Protein AF-A0A9D4MHD7-F1 (afdb_monomer_lite)

InterPro domains:
  IPR027897 Protein of unknown function DUF4559 [PF15112] (9-161)
  IPR027897 Protein of unknown function DUF4559 [PTHR35083] (6-161)

Structure (mmCIF, N/CA/C/O backbone):
data_AF-A0A9D4MHD7-F1
#
_entry.id   AF-A0A9D4MHD7-F1
#
loop_
_atom_site.group_PDB
_atom_site.id
_atom_site.type_symbol
_atom_site.label_atom_id
_atom_site.label_alt_id
_atom_site.label_comp_id
_atom_site.label_asym_id
_atom_site.label_entity_id
_atom_site.label_seq_id
_atom_site.pdbx_PDB_ins_code
_atom_site.Cartn_x
_atom_site.Cartn_y
_atom_site.Cartn_z
_atom_site.occupancy
_atom_site.B_iso_or_equiv
_atom_site.auth_seq_id
_atom_site.auth_comp_id
_atom_site.auth_asym_id
_atom_site.auth_atom_id
_atom_site.pdbx_PDB_model_num
ATOM 1 N N . MET A 1 1 ? 44.778 6.441 -8.410 1.00 36.88 1 MET A N 1
ATOM 2 C CA . MET A 1 1 ? 44.372 5.421 -9.400 1.00 36.88 1 MET A CA 1
ATOM 3 C C . MET A 1 1 ? 42.937 5.709 -9.811 1.00 36.88 1 MET A C 1
ATOM 5 O O . MET A 1 1 ? 42.009 5.300 -9.132 1.00 36.88 1 MET A O 1
ATOM 9 N N . SER A 1 2 ? 42.765 6.518 -10.851 1.00 41.91 2 SER A N 1
ATOM 10 C CA . SER A 1 2 ? 41.474 6.883 -11.435 1.00 41.91 2 SER A CA 1
ATOM 11 C C . SER A 1 2 ? 41.085 5.813 -12.454 1.00 41.91 2 SER A C 1
ATOM 13 O O . SER A 1 2 ? 41.638 5.765 -13.552 1.00 41.91 2 SER A O 1
ATOM 15 N N . ALA A 1 3 ? 40.179 4.910 -12.074 1.00 47.25 3 ALA A N 1
ATOM 16 C CA . ALA A 1 3 ? 39.623 3.939 -13.006 1.00 47.25 3 ALA A CA 1
ATOM 17 C C . ALA A 1 3 ? 38.857 4.683 -14.112 1.00 47.25 3 ALA A C 1
ATOM 19 O O . ALA A 1 3 ? 38.005 5.530 -13.850 1.00 47.25 3 ALA A O 1
ATOM 20 N N . ASN A 1 4 ? 39.232 4.393 -15.354 1.00 48.12 4 ASN A N 1
ATOM 21 C CA . ASN A 1 4 ? 38.724 5.013 -16.568 1.00 48.12 4 ASN A CA 1
ATOM 22 C C . ASN A 1 4 ? 37.258 4.583 -16.772 1.00 48.12 4 ASN A C 1
ATOM 24 O O . ASN A 1 4 ? 36.993 3.464 -17.207 1.00 48.12 4 ASN A O 1
ATOM 28 N N . ILE A 1 5 ? 36.312 5.467 -16.430 1.00 56.84 5 ILE A N 1
ATOM 29 C CA . ILE A 1 5 ? 34.847 5.254 -16.494 1.00 56.84 5 ILE A CA 1
ATOM 30 C C . ILE A 1 5 ? 34.394 4.769 -17.889 1.00 56.84 5 ILE A C 1
ATOM 32 O O . ILE A 1 5 ? 33.394 4.068 -18.020 1.00 56.84 5 ILE A O 1
ATOM 36 N N . ASN A 1 6 ? 35.182 5.056 -18.927 1.00 53.94 6 ASN A N 1
ATOM 37 C CA . ASN A 1 6 ? 34.912 4.676 -20.312 1.00 53.94 6 ASN A CA 1
ATOM 38 C C . ASN A 1 6 ? 34.949 3.160 -20.588 1.00 53.94 6 ASN A C 1
ATOM 40 O O . ASN A 1 6 ? 34.441 2.734 -21.620 1.00 53.94 6 ASN A O 1
ATOM 44 N N . ASN A 1 7 ? 35.510 2.340 -19.690 1.00 54.78 7 ASN A N 1
ATOM 45 C CA . ASN A 1 7 ? 35.553 0.879 -19.854 1.00 54.78 7 ASN A CA 1
ATOM 46 C C . ASN A 1 7 ? 34.390 0.132 -19.174 1.00 54.78 7 ASN A C 1
ATOM 48 O O . ASN A 1 7 ? 34.305 -1.080 -19.297 1.00 54.78 7 ASN A O 1
ATOM 52 N N . VAL A 1 8 ? 33.492 0.831 -18.469 1.00 54.66 8 VAL A N 1
ATOM 53 C CA . VAL A 1 8 ? 32.314 0.223 -17.807 1.00 54.66 8 VAL A CA 1
ATOM 54 C C . VAL A 1 8 ? 31.202 -0.113 -18.814 1.00 54.66 8 VAL A C 1
ATOM 56 O O . VAL A 1 8 ? 30.309 -0.904 -18.537 1.00 54.66 8 VAL A O 1
ATOM 59 N N . PHE A 1 9 ? 31.242 0.489 -20.005 1.00 54.78 9 PHE A N 1
ATOM 60 C CA . PHE A 1 9 ? 30.222 0.306 -21.041 1.00 54.78 9 PHE A CA 1
ATOM 61 C C . PHE A 1 9 ? 30.662 -0.616 -22.187 1.00 54.78 9 PHE A C 1
ATOM 63 O O . PHE A 1 9 ? 29.908 -0.782 -23.147 1.00 54.78 9 PHE A O 1
ATOM 70 N N . THR A 1 10 ? 31.867 -1.193 -22.124 1.00 63.22 10 THR A N 1
ATOM 71 C CA . THR A 1 10 ? 32.415 -2.043 -23.194 1.00 63.22 10 THR A CA 1
ATOM 72 C C . THR A 1 10 ? 32.087 -3.521 -23.005 1.00 63.22 10 THR A C 1
ATOM 74 O O . THR A 1 10 ? 32.033 -4.255 -23.994 1.00 63.22 10 THR A O 1
ATOM 77 N N . ASP A 1 11 ? 31.791 -3.966 -21.783 1.00 81.38 11 ASP A N 1
ATOM 78 C CA . ASP A 1 11 ? 31.320 -5.321 -21.540 1.00 81.38 11 ASP A CA 1
ATOM 79 C C . ASP A 1 11 ? 29.785 -5.407 -21.649 1.00 81.38 11 ASP A C 1
ATOM 81 O O . ASP A 1 11 ? 29.006 -4.620 -21.099 1.00 81.38 11 ASP A O 1
ATOM 85 N N . LYS A 1 12 ? 29.332 -6.378 -22.446 1.00 84.12 12 LYS A N 1
ATOM 86 C CA . LYS A 1 12 ? 27.913 -6.565 -22.778 1.00 84.12 12 LYS A CA 1
ATOM 87 C C . LYS A 1 12 ? 27.069 -6.869 -21.539 1.00 84.12 12 LYS A C 1
ATOM 89 O O . LYS A 1 12 ? 25.900 -6.491 -21.494 1.00 84.12 12 LYS A O 1
ATOM 94 N N . GLU A 1 13 ? 27.643 -7.558 -20.561 1.00 83.94 13 GLU A N 1
ATOM 95 C CA . GLU A 1 13 ? 26.950 -7.961 -19.343 1.00 83.94 13 GLU A CA 1
ATOM 96 C C . GLU A 1 13 ? 26.624 -6.751 -18.460 1.00 83.94 13 GLU A C 1
ATOM 98 O O . GLU A 1 13 ? 25.453 -6.527 -18.152 1.00 83.94 13 GLU A O 1
ATOM 103 N N . THR A 1 14 ? 27.603 -5.898 -18.157 1.00 83.88 14 THR A N 1
ATOM 104 C CA . THR A 1 14 ? 27.399 -4.651 -17.403 1.00 83.88 14 THR A CA 1
ATOM 105 C C . THR A 1 14 ? 26.454 -3.712 -18.141 1.00 83.88 14 THR A C 1
ATOM 107 O O . THR A 1 14 ? 25.552 -3.137 -17.528 1.00 83.88 14 THR A O 1
ATOM 110 N N . SER A 1 15 ? 26.563 -3.614 -19.472 1.00 84.75 15 SER A N 1
ATOM 111 C CA . SER A 1 15 ? 25.606 -2.847 -20.281 1.00 84.75 15 SER A CA 1
ATOM 112 C C . SER A 1 15 ? 24.168 -3.366 -20.134 1.00 84.75 15 SER A C 1
ATOM 114 O O . SER A 1 15 ? 23.231 -2.574 -20.010 1.00 84.75 15 SER A O 1
ATOM 116 N N . ASN A 1 16 ? 23.971 -4.687 -20.119 1.00 88.88 16 ASN A N 1
ATOM 117 C CA . ASN A 1 16 ? 22.651 -5.293 -19.955 1.00 88.88 16 ASN A CA 1
ATOM 118 C C . ASN A 1 16 ? 22.082 -5.058 -18.551 1.00 88.88 16 ASN A C 1
ATOM 120 O O . ASN A 1 16 ? 20.920 -4.671 -18.435 1.00 88.88 16 ASN A O 1
ATOM 124 N N . TRP A 1 17 ? 22.889 -5.218 -17.500 1.00 89.56 17 TRP A N 1
ATOM 125 C CA . TRP A 1 17 ? 22.473 -4.927 -16.123 1.00 89.56 17 TRP A CA 1
ATOM 126 C C . TRP A 1 17 ? 22.115 -3.456 -15.921 1.00 89.56 17 TRP A C 1
ATOM 128 O O . TRP A 1 17 ? 21.125 -3.142 -15.253 1.00 89.56 17 TRP A O 1
ATOM 138 N N . PHE A 1 18 ? 22.864 -2.549 -16.551 1.00 90.12 18 PHE A N 1
ATOM 139 C CA . PHE A 1 18 ? 22.549 -1.126 -16.532 1.00 90.12 18 PHE A CA 1
ATOM 140 C C . PHE A 1 18 ? 21.217 -0.843 -17.233 1.00 90.12 18 PHE A C 1
ATOM 142 O O . PHE A 1 18 ? 20.342 -0.198 -16.660 1.00 90.12 18 PHE A O 1
ATOM 149 N N . LYS A 1 19 ? 21.009 -1.388 -18.439 1.00 90.38 19 LYS A N 1
ATOM 150 C CA . LYS A 1 19 ? 19.735 -1.259 -19.167 1.00 90.38 19 LYS A CA 1
ATOM 151 C C . LYS A 1 19 ? 18.559 -1.823 -18.374 1.00 90.38 19 LYS A C 1
ATOM 153 O O . LYS A 1 19 ? 17.516 -1.180 -18.330 1.00 90.38 19 LYS A O 1
ATOM 158 N N . ALA A 1 20 ? 18.727 -2.978 -17.730 1.00 91.25 20 ALA A N 1
ATOM 159 C CA . ALA A 1 20 ? 17.702 -3.576 -16.879 1.00 91.25 20 ALA A CA 1
ATOM 160 C C . ALA A 1 20 ? 17.368 -2.666 -15.688 1.00 91.25 20 ALA A C 1
ATOM 162 O O . ALA A 1 20 ? 16.201 -2.362 -15.457 1.00 91.25 20 ALA A O 1
ATOM 163 N N . SER A 1 21 ? 18.383 -2.145 -14.995 1.00 90.19 21 SER A N 1
ATOM 164 C CA . SER A 1 21 ? 18.203 -1.200 -13.884 1.00 90.19 21 SER A CA 1
ATOM 165 C C . SER A 1 21 ? 17.446 0.060 -14.317 1.00 90.19 21 SER A C 1
ATOM 167 O O . SER A 1 21 ? 16.491 0.470 -13.659 1.00 90.19 21 SER A O 1
ATOM 169 N N . ILE A 1 22 ? 17.817 0.645 -15.461 1.00 92.44 22 ILE A N 1
ATOM 170 C CA . ILE A 1 22 ? 17.119 1.806 -16.029 1.00 92.44 22 ILE A CA 1
ATOM 171 C C . ILE A 1 22 ? 15.679 1.453 -16.408 1.00 92.44 22 ILE A C 1
ATOM 173 O O . ILE A 1 22 ? 14.770 2.224 -16.108 1.00 92.44 22 ILE A O 1
ATOM 177 N N . ALA A 1 23 ? 15.444 0.289 -17.017 1.00 93.56 23 ALA A N 1
ATOM 178 C CA . ALA A 1 23 ? 14.100 -0.157 -17.366 1.00 93.56 23 ALA A CA 1
ATOM 179 C C . ALA A 1 23 ? 13.203 -0.285 -16.125 1.00 93.56 23 ALA A C 1
ATOM 181 O O . ALA A 1 23 ? 12.055 0.153 -16.168 1.00 93.56 23 ALA A O 1
ATOM 182 N N . LEU A 1 24 ? 13.722 -0.803 -15.006 1.00 92.19 24 LEU A N 1
ATOM 183 C CA . LEU A 1 24 ? 12.984 -0.876 -13.740 1.00 92.19 24 LEU A CA 1
ATOM 184 C C . LEU A 1 24 ? 12.641 0.517 -13.197 1.00 92.19 24 LEU A C 1
ATOM 186 O O . LEU A 1 24 ? 11.499 0.750 -12.805 1.00 92.19 24 LEU A O 1
ATOM 190 N N . ILE A 1 25 ? 13.591 1.459 -13.226 1.00 92.69 25 ILE A N 1
ATOM 191 C CA . ILE A 1 25 ? 13.370 2.844 -12.777 1.00 92.69 25 ILE A CA 1
ATOM 192 C C . ILE A 1 25 ? 12.294 3.526 -13.629 1.00 92.69 25 ILE A C 1
ATOM 194 O O . ILE A 1 25 ? 11.335 4.074 -13.086 1.00 92.69 25 ILE A O 1
ATOM 198 N N . VAL A 1 26 ? 12.419 3.460 -14.957 1.00 94.38 26 VAL A N 1
ATOM 199 C CA . VAL A 1 26 ? 11.468 4.083 -15.891 1.00 94.38 26 VAL A CA 1
ATOM 200 C C . VAL A 1 26 ? 10.085 3.444 -15.768 1.00 94.38 26 VAL A C 1
ATOM 202 O O . VAL A 1 26 ? 9.076 4.149 -15.744 1.00 94.38 26 VAL A O 1
ATOM 205 N N . THR A 1 27 ? 10.020 2.118 -15.625 1.00 94.12 27 THR A N 1
ATOM 206 C CA . THR A 1 27 ? 8.750 1.407 -15.419 1.00 94.12 27 THR A CA 1
ATOM 207 C C . THR A 1 27 ? 8.101 1.836 -14.108 1.00 94.12 27 THR A C 1
ATOM 209 O O . THR A 1 27 ? 6.917 2.166 -14.094 1.00 94.12 27 THR A O 1
ATOM 212 N N . LYS A 1 28 ? 8.873 1.902 -13.015 1.00 95.00 28 LYS A N 1
ATOM 213 C CA . LYS A 1 28 ? 8.383 2.380 -11.719 1.00 95.00 28 LYS A CA 1
ATOM 214 C C . LYS A 1 28 ? 7.789 3.780 -11.842 1.00 95.00 28 LYS A C 1
ATOM 216 O O . LYS A 1 28 ? 6.648 3.977 -11.440 1.00 95.00 28 LYS A O 1
ATOM 221 N N . GLN A 1 29 ? 8.521 4.715 -12.450 1.00 94.62 29 GLN A N 1
ATOM 222 C CA . GLN A 1 29 ? 8.068 6.094 -12.671 1.00 94.62 29 GLN A CA 1
ATOM 223 C C . GLN A 1 29 ? 6.768 6.157 -13.484 1.00 94.62 29 GLN A C 1
ATOM 225 O O . GLN A 1 29 ? 5.861 6.913 -13.140 1.00 94.62 29 GLN A O 1
ATOM 230 N N . GLY A 1 30 ? 6.639 5.326 -14.524 1.00 94.06 30 GLY A N 1
ATOM 231 C CA . GLY A 1 30 ? 5.408 5.224 -15.311 1.00 94.06 30 GLY A CA 1
ATOM 232 C C . GLY A 1 30 ? 4.206 4.707 -14.512 1.00 94.06 30 GLY A C 1
ATOM 233 O O . GLY A 1 30 ? 3.072 5.098 -14.785 1.00 94.06 30 GLY A O 1
ATOM 234 N N . LEU A 1 31 ? 4.443 3.863 -13.503 1.00 95.12 31 LEU A N 1
ATOM 235 C CA . LEU A 1 31 ? 3.399 3.280 -12.656 1.00 95.12 31 LEU A CA 1
ATOM 236 C C . LEU A 1 31 ? 2.997 4.167 -11.472 1.00 95.12 31 LEU A C 1
ATOM 238 O O . LEU A 1 31 ? 1.878 4.023 -10.988 1.00 95.12 31 LEU A O 1
ATOM 242 N N . GLU A 1 32 ? 3.858 5.079 -11.012 1.00 95.38 32 GLU A N 1
ATOM 243 C CA . GLU A 1 32 ? 3.641 5.863 -9.785 1.00 95.38 32 GLU A CA 1
ATOM 244 C C . GLU A 1 32 ? 2.265 6.529 -9.739 1.00 95.38 32 GLU A C 1
ATOM 246 O O . GLU A 1 32 ? 1.476 6.274 -8.830 1.00 95.38 32 GLU A O 1
ATOM 251 N N . LYS A 1 33 ? 1.945 7.353 -10.744 1.00 96.06 33 LYS A N 1
ATOM 252 C CA . LYS A 1 33 ? 0.680 8.099 -10.774 1.00 96.06 33 LYS A CA 1
ATOM 253 C C . LYS A 1 33 ? -0.531 7.169 -10.814 1.00 96.06 33 LYS A C 1
ATOM 255 O O . LYS A 1 33 ? -1.542 7.456 -10.175 1.00 96.06 33 LYS A O 1
ATOM 260 N N . PHE A 1 34 ? -0.435 6.079 -11.573 1.00 96.62 34 PHE A N 1
ATOM 261 C CA . PHE A 1 34 ? -1.504 5.093 -11.685 1.00 96.62 34 PHE A CA 1
ATOM 262 C C . PHE A 1 34 ? -1.753 4.407 -10.339 1.00 96.62 34 PHE A C 1
ATOM 264 O O . PHE A 1 34 ? -2.870 4.446 -9.828 1.00 96.62 34 PHE A O 1
ATOM 271 N N . VAL A 1 35 ? -0.702 3.854 -9.733 1.00 96.94 35 VAL A N 1
ATOM 272 C CA . VAL A 1 35 ? -0.784 3.142 -8.454 1.00 96.94 35 VAL A CA 1
ATOM 273 C C . VAL A 1 35 ? -1.283 4.064 -7.351 1.00 96.94 35 VAL A C 1
ATOM 275 O O . VAL A 1 35 ? -2.195 3.681 -6.625 1.00 96.94 35 VAL A O 1
ATOM 278 N N . ASP A 1 36 ? -0.756 5.285 -7.255 1.00 97.19 36 ASP A N 1
ATOM 279 C CA . ASP A 1 36 ? -1.197 6.250 -6.246 1.00 97.19 36 ASP A CA 1
ATOM 280 C C . ASP A 1 36 ? -2.690 6.575 -6.385 1.00 97.19 36 ASP A C 1
ATOM 282 O O . ASP A 1 36 ? -3.440 6.494 -5.413 1.00 97.19 36 ASP A O 1
ATOM 286 N N . THR A 1 37 ? -3.150 6.840 -7.612 1.00 97.38 37 THR A N 1
ATOM 287 C CA . THR A 1 37 ? -4.559 7.151 -7.897 1.00 97.38 37 THR A CA 1
ATOM 288 C C . THR A 1 37 ? -5.484 5.987 -7.538 1.00 97.38 37 THR A C 1
ATOM 290 O O . THR A 1 37 ? -6.534 6.185 -6.927 1.00 97.38 37 THR A O 1
ATOM 293 N N . GLU A 1 38 ? -5.121 4.759 -7.904 1.00 97.19 38 GLU A N 1
ATOM 294 C CA . GLU A 1 38 ? -5.943 3.585 -7.603 1.00 97.19 38 GLU A CA 1
ATOM 295 C C . GLU A 1 38 ? -5.936 3.248 -6.105 1.00 97.19 38 GLU A C 1
ATOM 297 O O . GLU A 1 38 ? -6.982 2.933 -5.536 1.00 97.19 38 GLU A O 1
ATOM 302 N N . VAL A 1 39 ? -4.799 3.409 -5.425 1.00 96.75 39 VAL A N 1
ATOM 303 C CA . VAL A 1 39 ? -4.712 3.274 -3.964 1.00 96.75 39 VAL A CA 1
ATOM 304 C C . VAL A 1 39 ? -5.589 4.311 -3.259 1.00 96.75 39 VAL A C 1
ATOM 306 O O . VAL A 1 39 ? -6.249 3.965 -2.279 1.00 96.75 39 VAL A O 1
ATOM 309 N N . GLN A 1 40 ? -5.657 5.556 -3.741 1.00 96.31 40 GLN A N 1
ATOM 310 C CA . GLN A 1 40 ? -6.569 6.566 -3.188 1.00 96.31 40 GLN A CA 1
ATOM 311 C C . GLN A 1 40 ? -8.040 6.128 -3.287 1.00 96.31 40 GLN A C 1
ATOM 313 O O . GLN A 1 40 ? -8.810 6.350 -2.353 1.00 96.31 40 GLN A O 1
ATOM 318 N N . LYS A 1 41 ? -8.443 5.449 -4.370 1.00 95.75 41 LYS A N 1
ATOM 319 C CA . LYS A 1 41 ? -9.805 4.898 -4.502 1.00 95.75 41 LYS A CA 1
ATOM 320 C C . LYS A 1 41 ? -10.061 3.764 -3.512 1.00 95.75 41 LYS A C 1
ATOM 322 O O . LYS A 1 41 ? -11.110 3.749 -2.866 1.00 95.75 41 LYS A O 1
ATOM 327 N N . VAL A 1 42 ? -9.101 2.848 -3.354 1.00 94.31 42 VAL A N 1
ATOM 328 C CA . VAL A 1 42 ? -9.173 1.780 -2.342 1.00 94.31 42 VAL A CA 1
ATOM 329 C C . VAL A 1 42 ? -9.296 2.386 -0.949 1.00 94.31 42 VAL A C 1
ATOM 331 O O . VAL A 1 42 ? -10.171 1.996 -0.181 1.00 94.31 42 VAL A O 1
ATOM 334 N N . HIS A 1 43 ? -8.466 3.380 -0.634 1.00 92.69 43 HIS A N 1
ATOM 335 C CA . HIS A 1 43 ? -8.509 4.110 0.630 1.00 92.69 43 HIS A CA 1
ATOM 336 C C . HIS A 1 43 ? -9.872 4.759 0.865 1.00 92.69 43 HIS A C 1
ATOM 338 O O . HIS A 1 43 ? -10.470 4.534 1.916 1.00 92.69 43 HIS A O 1
ATOM 344 N N . ALA A 1 44 ? -10.411 5.472 -0.124 1.00 90.50 44 ALA A N 1
ATOM 345 C CA . ALA A 1 44 ? -11.734 6.075 -0.034 1.00 90.50 44 ALA A CA 1
ATOM 346 C C . ALA A 1 44 ? -12.821 5.025 0.243 1.00 90.50 44 ALA A C 1
ATOM 348 O O . ALA A 1 44 ? -13.651 5.233 1.124 1.00 90.50 44 ALA A O 1
ATOM 349 N N . ALA A 1 45 ? -12.793 3.871 -0.431 1.00 89.25 45 ALA A N 1
ATOM 350 C CA . ALA A 1 45 ? -13.739 2.779 -0.190 1.00 89.25 45 ALA A CA 1
ATOM 351 C C . ALA A 1 45 ? -13.584 2.165 1.216 1.00 89.25 45 ALA A C 1
ATOM 353 O O . ALA A 1 45 ? -14.569 1.930 1.925 1.00 89.25 45 ALA A O 1
ATOM 354 N N . VAL A 1 46 ? -12.339 1.946 1.646 1.00 84.44 46 VAL A N 1
ATOM 355 C CA . VAL A 1 46 ? -11.992 1.426 2.973 1.00 84.44 46 VAL A CA 1
ATOM 356 C C . VAL A 1 46 ? -12.458 2.389 4.070 1.00 84.44 46 VAL A C 1
ATOM 358 O O . VAL A 1 46 ? -13.069 1.946 5.042 1.00 84.44 46 VAL A O 1
ATOM 361 N N . VAL A 1 47 ? -12.259 3.698 3.914 1.00 77.06 47 VAL A N 1
ATOM 362 C CA . VAL A 1 47 ? -12.658 4.714 4.902 1.00 77.06 47 VAL A CA 1
ATOM 363 C C . VAL A 1 47 ? -14.163 5.005 4.860 1.00 77.06 47 VAL A C 1
ATOM 365 O O . VAL A 1 47 ? -14.778 5.130 5.920 1.00 77.06 47 VAL A O 1
ATOM 368 N N . ALA A 1 48 ? -14.795 5.031 3.681 1.00 71.56 48 ALA A N 1
ATOM 369 C CA . ALA A 1 48 ? -16.236 5.276 3.524 1.00 71.56 48 ALA A CA 1
ATOM 370 C C . ALA A 1 48 ? -17.098 4.233 4.253 1.00 71.56 48 ALA A C 1
ATOM 372 O O . ALA A 1 48 ? -18.150 4.554 4.809 1.00 71.56 48 ALA A O 1
ATOM 373 N N . SER A 1 49 ? -16.617 2.992 4.344 1.00 59.88 49 SER A N 1
ATOM 374 C CA . SER A 1 49 ? -17.251 1.932 5.140 1.00 59.88 49 SER A CA 1
ATOM 375 C C . SER A 1 49 ? -17.370 2.248 6.646 1.00 59.88 49 SER A C 1
ATOM 377 O O . SER A 1 49 ? -18.142 1.611 7.371 1.00 59.88 49 SER A O 1
ATOM 379 N N . CYS A 1 50 ? -16.629 3.254 7.123 1.00 56.22 50 CYS A N 1
ATOM 380 C CA . CYS A 1 50 ? -16.685 3.802 8.474 1.00 56.22 50 CYS A CA 1
ATOM 381 C C . CYS A 1 50 ? -17.571 5.059 8.546 1.00 56.22 50 CYS A C 1
ATOM 383 O O . CYS A 1 50 ? -17.355 5.875 9.430 1.00 56.22 50 CYS A O 1
ATOM 385 N N . GLY A 1 51 ? -18.572 5.256 7.677 1.00 43.56 51 GLY A N 1
ATOM 386 C CA . GLY A 1 51 ? -19.433 6.459 7.654 1.00 43.56 51 GLY A CA 1
ATOM 387 C C . GLY A 1 51 ? -20.183 6.816 8.959 1.00 43.56 51 GLY A C 1
ATOM 388 O O . GLY A 1 51 ? -20.780 7.881 9.055 1.00 43.56 51 GLY A O 1
ATOM 389 N N . GLN A 1 52 ? -20.133 5.969 9.996 1.00 40.94 52 GLN A N 1
ATOM 390 C CA . GLN A 1 52 ? -20.602 6.277 11.363 1.00 40.94 52 GLN A CA 1
ATOM 391 C C . GLN A 1 52 ? -19.480 6.742 12.320 1.00 40.94 52 GLN A C 1
ATOM 393 O O . GLN A 1 52 ? -19.733 7.078 13.476 1.00 40.94 52 GLN A O 1
ATOM 398 N N . CYS A 1 53 ? -18.238 6.773 11.849 1.00 42.94 53 CYS A N 1
ATOM 399 C CA . CYS A 1 53 ? -17.029 7.176 12.555 1.00 42.94 53 CYS A CA 1
ATOM 400 C C . CYS A 1 53 ? -16.653 8.617 12.153 1.00 42.94 53 CYS A C 1
ATOM 402 O O . CYS A 1 53 ? -15.589 8.847 11.584 1.00 42.94 53 CYS A O 1
ATOM 404 N N . TYR A 1 54 ? -17.523 9.605 12.404 1.00 37.28 54 TYR A N 1
ATOM 405 C CA . TYR A 1 54 ? -17.165 11.029 12.264 1.00 37.28 54 TYR A CA 1
ATOM 406 C C . TYR A 1 54 ? -16.191 11.441 13.374 1.00 37.28 54 TYR A C 1
ATOM 408 O O . TYR A 1 54 ? -16.552 12.037 14.402 1.00 37.28 54 TYR A O 1
ATOM 416 N N . THR A 1 55 ? -14.940 11.047 13.206 1.00 38.31 55 THR A N 1
ATOM 417 C CA . THR A 1 55 ? -13.929 11.169 14.236 1.00 38.31 55 THR A CA 1
ATOM 418 C C . THR A 1 55 ? -12.552 11.271 13.609 1.00 38.31 55 THR A C 1
ATOM 420 O O . THR A 1 55 ? -12.078 10.334 12.975 1.00 38.31 55 THR A O 1
ATOM 423 N N . GLU A 1 56 ? -11.846 12.328 13.993 1.00 40.41 56 GLU A N 1
ATOM 424 C CA . GLU A 1 56 ? -10.386 12.426 14.151 1.00 40.41 56 GLU A CA 1
ATOM 425 C C . GLU A 1 56 ? -9.811 11.345 15.110 1.00 40.41 56 GLU A C 1
ATOM 427 O O . GLU A 1 56 ? -8.826 11.543 15.807 1.00 40.41 56 GLU A O 1
ATOM 432 N N . ASN A 1 57 ? -10.482 10.201 15.224 1.00 40.53 57 ASN A N 1
ATOM 433 C CA . ASN A 1 57 ? -10.233 9.090 16.124 1.00 40.53 57 ASN A CA 1
ATOM 434 C C . ASN A 1 57 ? -10.911 7.863 15.514 1.00 40.53 57 ASN A C 1
ATOM 436 O O . ASN A 1 57 ? -12.115 7.701 15.641 1.00 40.53 57 ASN A O 1
ATOM 440 N N . LEU A 1 58 ? -10.166 6.989 14.849 1.00 41.16 58 LEU A N 1
ATOM 441 C CA . LEU A 1 58 ? -10.665 5.746 14.247 1.00 41.16 58 LEU A CA 1
ATOM 442 C C . LEU A 1 58 ? -11.185 4.715 15.278 1.00 41.16 58 LEU A C 1
ATOM 444 O O . LEU A 1 58 ? -10.714 3.584 15.302 1.00 41.16 58 LEU A O 1
ATOM 448 N N . LEU A 1 59 ? -12.164 5.069 16.121 1.00 39.03 59 LEU A N 1
ATOM 449 C CA . LEU A 1 59 ? -12.884 4.160 17.014 1.00 39.03 59 LEU A CA 1
ATOM 450 C C . LEU A 1 59 ? -14.300 4.663 17.368 1.00 39.03 59 LEU A C 1
ATOM 452 O O . LEU A 1 59 ? -14.436 5.637 18.114 1.00 39.03 59 LEU A O 1
ATOM 456 N N . PRO A 1 60 ? -15.372 3.954 16.970 1.00 38.34 60 PRO A N 1
ATOM 457 C CA . PRO A 1 60 ? -16.669 4.098 17.612 1.00 38.34 60 PRO A CA 1
ATOM 458 C C . PRO A 1 60 ? -16.718 3.246 18.890 1.00 38.34 60 PRO A C 1
ATOM 460 O O . PRO A 1 60 ? -16.719 2.018 18.847 1.00 38.34 60 PRO A O 1
ATOM 463 N N . CYS A 1 61 ? -16.823 3.895 20.052 1.00 38.25 61 CYS A N 1
ATOM 464 C CA . CYS A 1 61 ? -17.428 3.250 21.216 1.00 38.25 61 CYS A CA 1
ATOM 465 C C . CYS A 1 61 ? -18.920 3.020 20.893 1.00 38.25 61 CYS A C 1
ATOM 467 O O . CYS A 1 61 ? -19.591 4.002 20.555 1.00 38.25 61 CYS A O 1
ATOM 469 N N . PRO A 1 62 ? -19.486 1.803 21.047 1.00 41.28 62 PRO A N 1
ATOM 470 C CA . PRO A 1 62 ? -20.891 1.511 20.718 1.00 41.28 62 PRO A CA 1
ATOM 471 C C . PRO A 1 62 ? -21.920 2.362 21.484 1.00 41.28 62 PRO A C 1
ATOM 473 O O . PRO A 1 62 ? -23.111 2.313 21.202 1.00 41.28 62 PRO A O 1
ATOM 476 N N . GLN A 1 63 ? -21.477 3.117 22.492 1.00 41.81 63 GLN A N 1
ATOM 477 C CA . GLN A 1 63 ? -22.315 3.931 23.368 1.00 41.81 63 GLN A CA 1
ATOM 478 C C . GLN A 1 63 ? -22.385 5.417 22.964 1.00 41.81 63 GLN A C 1
ATOM 480 O O . GLN A 1 63 ? -23.093 6.180 23.619 1.00 41.81 63 GLN A O 1
ATOM 485 N N . GLY A 1 64 ? -21.698 5.821 21.887 1.00 40.41 64 GLY A N 1
ATOM 486 C CA . GLY A 1 64 ? -21.633 7.211 21.425 1.00 40.41 64 GLY A CA 1
ATOM 487 C C . GLY A 1 64 ? -20.705 8.093 22.275 1.00 40.41 64 GLY A C 1
ATOM 488 O O . GLY A 1 64 ? -20.451 7.809 23.447 1.00 40.41 64 GLY A O 1
ATOM 489 N N . LYS A 1 65 ? -20.191 9.184 21.681 1.00 42.88 65 LYS A N 1
ATOM 490 C CA . LYS A 1 65 ? -19.234 10.123 22.315 1.00 42.88 65 LYS A CA 1
ATOM 491 C C . LYS A 1 65 ? -19.700 10.637 23.690 1.00 42.88 65 LYS A C 1
ATOM 493 O O . LYS A 1 65 ? -18.873 10.842 24.571 1.00 42.88 65 LYS A O 1
ATOM 498 N N . TRP A 1 66 ? -21.009 10.797 23.888 1.00 44.72 66 TRP A N 1
ATOM 499 C CA . TRP A 1 66 ? -21.600 11.399 25.088 1.00 44.72 66 TRP A CA 1
ATOM 500 C C . TRP A 1 66 ? -21.653 10.467 26.312 1.00 44.72 66 TRP A C 1
ATOM 502 O O . TRP A 1 66 ? -21.577 10.939 27.441 1.00 44.72 66 TRP A O 1
ATOM 512 N N . LYS A 1 67 ? -21.717 9.135 26.143 1.00 41.38 67 LYS A N 1
ATOM 513 C CA . LYS A 1 67 ? -21.747 8.204 27.296 1.00 41.38 67 LYS A CA 1
ATOM 514 C C . LYS A 1 67 ? -20.373 7.963 27.920 1.00 41.38 67 LYS A C 1
ATOM 516 O O . LYS A 1 67 ? -20.297 7.559 29.077 1.00 41.38 67 LYS A O 1
ATOM 521 N N . CYS A 1 68 ? -19.295 8.235 27.184 1.00 42.97 68 CYS A N 1
ATOM 522 C CA . CYS A 1 68 ? -17.924 8.146 27.691 1.00 42.97 68 CYS A CA 1
ATOM 523 C C . CYS A 1 68 ? -17.461 9.401 28.446 1.00 42.97 68 CYS A C 1
ATOM 525 O O . CYS A 1 68 ? -16.332 9.417 28.922 1.00 42.97 68 CYS A O 1
ATOM 527 N N . GLN A 1 69 ? -18.314 10.422 28.569 1.00 45.31 69 GLN A N 1
ATOM 528 C CA . GLN A 1 69 ? -18.060 11.625 29.372 1.00 45.31 69 GLN A CA 1
ATOM 529 C C . GLN A 1 69 ? -18.385 11.418 30.859 1.00 45.31 69 GLN A C 1
ATOM 531 O O . GLN A 1 69 ? -17.965 12.202 31.704 1.00 45.31 69 GLN A O 1
ATOM 536 N N . ASN A 1 70 ? -19.119 10.352 31.195 1.00 45.78 70 ASN A N 1
ATOM 537 C CA . ASN A 1 70 ? -19.476 10.053 32.574 1.00 45.78 70 ASN A CA 1
ATOM 538 C C . ASN A 1 70 ? -18.371 9.270 33.268 1.00 45.78 70 ASN A C 1
ATOM 540 O O . ASN A 1 70 ? -17.877 8.289 32.731 1.00 45.78 70 ASN A O 1
ATOM 544 N N . THR A 1 71 ? -18.088 9.651 34.511 1.00 50.72 71 THR A N 1
ATOM 545 C CA . THR A 1 71 ? -17.032 9.185 35.434 1.00 50.72 71 THR A CA 1
ATOM 546 C C . THR A 1 71 ? -16.925 7.661 35.647 1.00 50.72 71 THR A C 1
ATOM 548 O O . THR A 1 71 ? -15.996 7.188 36.303 1.00 50.72 71 THR A O 1
ATOM 551 N N . LYS A 1 72 ? -17.847 6.873 35.083 1.00 50.53 72 LYS A N 1
ATOM 552 C CA . LYS A 1 72 ? -17.905 5.413 35.194 1.00 50.53 72 LYS A CA 1
ATOM 553 C C . LYS A 1 72 ? -17.002 4.737 34.150 1.00 50.53 72 LYS A C 1
ATOM 555 O O . LYS A 1 72 ? -16.962 5.179 33.002 1.00 50.53 72 LYS A O 1
ATOM 560 N N . PRO A 1 73 ? -16.310 3.635 34.496 1.00 50.56 73 PRO A N 1
ATOM 561 C CA . PRO A 1 73 ? -15.525 2.879 33.529 1.00 50.56 73 PRO A CA 1
ATOM 562 C C . PRO A 1 73 ? -16.403 2.385 32.378 1.00 50.56 73 PRO A C 1
ATOM 564 O O . PRO A 1 73 ? -17.449 1.772 32.605 1.00 50.56 73 PRO A O 1
ATOM 567 N N . CYS A 1 74 ? -15.988 2.634 31.134 1.00 48.53 74 CYS A N 1
ATOM 568 C CA . CYS A 1 74 ? -16.718 2.119 29.978 1.00 48.53 74 CYS A CA 1
ATOM 569 C C . CYS A 1 74 ? -16.713 0.584 30.025 1.00 48.53 74 CYS A C 1
ATOM 571 O O . CYS A 1 74 ? -15.644 -0.026 30.041 1.00 48.53 74 CYS A O 1
ATOM 573 N N . LYS A 1 75 ? -17.898 -0.046 30.005 1.00 46.88 75 LYS A N 1
ATOM 574 C CA . LYS A 1 75 ? -18.064 -1.513 30.065 1.00 46.88 75 LYS A CA 1
ATOM 575 C C . LYS A 1 75 ? -17.260 -2.246 28.979 1.00 46.88 75 LYS A C 1
ATOM 577 O O . LYS A 1 75 ? -16.832 -3.373 29.200 1.00 46.88 75 LYS A O 1
ATOM 582 N N . PHE A 1 76 ? -17.037 -1.589 27.839 1.00 45.31 76 PHE A N 1
ATOM 583 C CA . PHE A 1 76 ? -16.281 -2.126 26.706 1.00 45.31 76 PHE A CA 1
ATOM 584 C C . PHE A 1 76 ? -14.768 -1.926 26.833 1.00 45.31 76 PHE A C 1
ATOM 586 O O . PHE A 1 76 ? -14.009 -2.811 26.459 1.00 45.31 76 PHE A O 1
ATOM 593 N N . HIS A 1 77 ? -14.321 -0.796 27.388 1.00 47.94 77 HIS A N 1
ATOM 594 C CA . HIS A 1 77 ? -12.895 -0.453 27.447 1.00 47.94 77 HIS A CA 1
ATOM 595 C C . HIS A 1 77 ? -12.250 -0.709 28.815 1.00 47.94 77 HIS A C 1
ATOM 597 O O . HIS A 1 77 ? -11.038 -0.592 28.923 1.00 47.94 77 HIS A O 1
ATOM 603 N N . LYS A 1 78 ? -13.033 -1.034 29.858 1.00 50.16 78 LYS A N 1
ATOM 604 C CA . LYS A 1 78 ? -12.584 -1.280 31.246 1.00 50.16 78 LYS A CA 1
ATOM 605 C C . LYS A 1 78 ? -11.585 -0.231 31.780 1.00 50.16 78 LYS A C 1
ATOM 607 O O . LYS A 1 78 ? -10.739 -0.544 32.611 1.00 50.16 78 LYS A O 1
ATOM 612 N N . LEU A 1 79 ? -11.689 1.019 31.322 1.00 43.44 79 LEU A N 1
ATOM 613 C CA . LEU A 1 79 ? -10.817 2.134 31.709 1.00 43.44 79 LEU A CA 1
ATOM 614 C C . LEU A 1 79 ? -11.641 3.283 32.326 1.00 43.44 79 LEU A C 1
ATOM 616 O O . LEU A 1 79 ? -12.764 3.514 31.866 1.00 43.44 79 LEU A O 1
ATOM 620 N N . PRO A 1 80 ? -11.118 4.008 33.339 1.00 43.53 80 PRO A N 1
ATOM 621 C CA . PRO A 1 80 ? -11.810 5.137 33.969 1.00 43.53 80 PRO A CA 1
ATOM 622 C C . PRO A 1 80 ? -11.991 6.322 33.007 1.00 43.53 80 PRO A C 1
ATOM 624 O O . PRO A 1 80 ? -11.049 6.713 32.320 1.00 43.53 80 PRO A O 1
ATOM 627 N N . ALA A 1 81 ? -13.180 6.930 33.003 1.00 41.81 81 ALA A N 1
ATOM 628 C CA . ALA A 1 81 ? -13.585 7.938 32.017 1.00 41.81 81 ALA A CA 1
ATOM 629 C C . ALA A 1 81 ? -12.821 9.275 32.072 1.00 41.81 81 ALA A C 1
ATOM 631 O O . ALA A 1 81 ? -12.652 9.918 31.044 1.00 41.81 81 ALA A O 1
ATOM 632 N N . PHE A 1 82 ? -12.303 9.676 33.238 1.00 38.44 82 PHE A N 1
ATOM 633 C CA . PHE A 1 82 ? -11.618 10.969 33.419 1.00 38.44 82 PHE A CA 1
ATOM 634 C C . PHE A 1 82 ? -10.222 11.062 32.796 1.00 38.44 82 PHE A C 1
ATOM 636 O O . PHE A 1 82 ? -9.643 12.142 32.722 1.00 38.44 82 PHE A O 1
ATOM 643 N N . LYS A 1 83 ? -9.659 9.941 32.348 1.00 40.25 83 LYS A N 1
ATOM 644 C CA . LYS A 1 83 ? -8.431 9.920 31.559 1.00 40.25 83 LYS A CA 1
ATOM 645 C C . LYS A 1 83 ? -8.837 9.449 30.177 1.00 40.25 83 LYS A C 1
ATOM 647 O O . LYS A 1 83 ? -8.740 8.256 29.904 1.00 40.25 83 LYS A O 1
ATOM 652 N N . HIS A 1 84 ? -9.319 10.359 29.331 1.00 39.81 84 HIS A N 1
ATOM 653 C CA . HIS A 1 84 ? -9.496 10.103 27.901 1.00 39.81 84 HIS A CA 1
ATOM 654 C C . HIS A 1 84 ? -8.130 9.769 27.288 1.00 39.81 84 HIS A C 1
ATOM 656 O O . HIS A 1 84 ? -7.464 10.606 26.688 1.00 39.81 84 HIS A O 1
ATOM 662 N N . ARG A 1 85 ? -7.663 8.540 27.501 1.00 34.62 85 ARG A N 1
ATOM 663 C CA . ARG A 1 85 ? -6.542 7.985 26.769 1.00 34.62 85 ARG A CA 1
ATOM 664 C C . ARG A 1 85 ? -7.080 7.518 25.421 1.00 34.62 85 ARG A C 1
ATOM 666 O O . ARG A 1 85 ? -8.122 6.855 25.396 1.00 34.62 85 ARG A O 1
ATOM 673 N N . PRO A 1 86 ? -6.369 7.807 24.320 1.00 39.75 86 PRO A N 1
ATOM 674 C CA . PRO A 1 86 ? -6.558 7.084 23.074 1.00 39.75 86 PRO A CA 1
ATOM 675 C C . PRO A 1 86 ? -6.550 5.589 23.394 1.00 39.75 86 PRO A C 1
ATOM 677 O O . PRO A 1 86 ? -5.700 5.125 24.160 1.00 39.75 86 PRO A O 1
ATOM 680 N N . CYS A 1 87 ? -7.537 4.857 22.884 1.00 35.06 87 CYS A N 1
ATOM 681 C CA . CYS A 1 87 ? -7.677 3.435 23.164 1.00 35.06 87 CYS A CA 1
ATOM 682 C C . CYS A 1 87 ? -6.353 2.705 22.877 1.00 35.06 87 CYS A C 1
ATOM 684 O O . CYS A 1 87 ? -5.752 2.939 21.823 1.00 35.06 87 CYS A O 1
ATOM 686 N N . PRO A 1 88 ? -5.899 1.821 23.780 1.00 35.62 88 PRO A N 1
ATOM 687 C CA . PRO A 1 88 ? -4.586 1.198 23.664 1.00 35.62 88 PRO A CA 1
ATOM 688 C C . PRO A 1 88 ? -4.420 0.263 22.451 1.00 35.62 88 PRO A C 1
ATOM 690 O O . PRO A 1 88 ? -3.292 -0.116 22.162 1.00 35.62 88 PRO A O 1
ATOM 693 N N . VAL A 1 89 ? -5.485 -0.062 21.699 1.00 40.75 89 VAL A N 1
ATOM 694 C CA . VAL A 1 89 ? -5.400 -0.831 20.438 1.00 40.75 89 VAL A CA 1
ATOM 695 C C . VAL A 1 89 ? -6.371 -0.251 19.390 1.00 40.75 89 VAL A C 1
ATOM 697 O O . VAL A 1 89 ? -7.364 -0.861 19.002 1.00 40.75 89 VAL A O 1
ATOM 700 N N . GLY A 1 90 ? -6.140 1.012 19.018 1.00 48.41 90 GLY A N 1
ATOM 701 C CA . GLY A 1 90 ? -7.045 1.847 18.221 1.00 48.41 90 GLY A CA 1
ATOM 702 C C . GLY A 1 90 ? -7.067 1.576 16.717 1.00 48.41 90 GLY A C 1
ATOM 703 O O . GLY A 1 90 ? -6.459 2.321 15.953 1.00 48.41 90 GLY A O 1
ATOM 704 N N . VAL A 1 91 ? -7.824 0.557 16.305 1.00 53.62 91 VAL A N 1
ATOM 705 C CA . VAL A 1 91 ? -8.180 0.298 14.904 1.00 53.62 91 VAL A CA 1
ATOM 706 C C . VAL A 1 91 ? -9.672 -0.019 14.805 1.00 53.62 91 VAL A C 1
ATOM 708 O O . VAL A 1 91 ? -10.174 -0.880 15.526 1.00 53.62 91 VAL A O 1
ATOM 711 N N . CYS A 1 92 ? -10.394 0.633 13.891 1.00 63.53 92 CYS A N 1
ATOM 712 C CA . CYS A 1 92 ? -11.756 0.230 13.553 1.00 63.53 92 CYS A CA 1
ATOM 713 C C . CYS A 1 92 ? -11.745 -1.174 12.919 1.00 63.53 92 CYS A C 1
ATOM 715 O O . CYS A 1 92 ? -11.206 -1.358 11.829 1.00 63.53 92 CYS A O 1
ATOM 717 N N . ASP A 1 93 ? -12.379 -2.152 13.571 1.00 66.69 93 ASP A N 1
ATOM 718 C CA . ASP A 1 93 ? -12.439 -3.546 13.098 1.00 66.69 93 ASP A CA 1
ATOM 719 C C . ASP A 1 93 ? -13.040 -3.672 11.685 1.00 66.69 93 ASP A C 1
ATOM 721 O O . ASP A 1 93 ? -12.611 -4.509 10.897 1.00 66.69 93 ASP A O 1
ATOM 725 N N . LYS A 1 94 ? -13.976 -2.783 11.314 1.00 70.44 94 LYS A N 1
ATOM 726 C CA . LYS A 1 94 ? -14.528 -2.726 9.949 1.00 70.44 94 LYS A CA 1
ATOM 727 C C . LYS A 1 94 ? -13.477 -2.314 8.919 1.00 70.44 94 LYS A C 1
ATOM 729 O O . LYS A 1 94 ? -13.396 -2.919 7.859 1.00 70.44 94 LYS A O 1
ATOM 734 N N . VAL A 1 95 ? -12.661 -1.311 9.245 1.00 76.56 95 VAL A N 1
ATOM 735 C CA . VAL A 1 95 ? -11.577 -0.849 8.367 1.00 76.56 95 VAL A CA 1
ATOM 736 C C . VAL A 1 95 ? -10.545 -1.959 8.199 1.00 76.56 95 VAL A C 1
ATOM 738 O O . VAL A 1 95 ? -10.167 -2.266 7.075 1.00 76.56 95 VAL A O 1
ATOM 741 N N . LYS A 1 96 ? -10.169 -2.630 9.295 1.00 77.94 96 LYS A N 1
ATOM 742 C CA . LYS A 1 96 ? -9.267 -3.787 9.260 1.00 77.94 96 LYS A CA 1
ATOM 743 C C . LYS A 1 96 ? -9.799 -4.904 8.353 1.00 77.94 96 LYS A C 1
ATOM 745 O O . LYS A 1 96 ? -9.090 -5.329 7.448 1.00 77.94 96 LYS A O 1
ATOM 750 N N . LYS A 1 97 ? -11.053 -5.324 8.551 1.00 81.12 97 LYS A N 1
ATOM 751 C CA . LYS A 1 97 ? -11.713 -6.353 7.729 1.00 81.12 97 LYS A CA 1
ATOM 752 C C . LYS A 1 97 ? -11.803 -5.969 6.259 1.00 81.12 97 LYS A C 1
ATOM 754 O O . LYS A 1 97 ? -11.694 -6.832 5.397 1.00 81.12 97 LYS A O 1
ATOM 759 N N . ASN A 1 98 ? -11.981 -4.686 5.962 1.00 86.44 98 ASN A N 1
ATOM 760 C CA . ASN A 1 98 ? -11.988 -4.223 4.582 1.00 86.44 98 ASN A CA 1
ATOM 761 C C . ASN A 1 98 ? -10.592 -4.262 3.968 1.00 86.44 98 ASN A C 1
ATOM 763 O O . ASN A 1 98 ? -10.444 -4.735 2.854 1.00 86.44 98 ASN A O 1
ATOM 767 N N . ILE A 1 99 ? -9.547 -3.863 4.693 1.00 89.06 99 ILE A N 1
ATOM 768 C CA . ILE A 1 99 ? -8.169 -4.039 4.208 1.00 89.06 99 ILE A CA 1
ATOM 769 C C . ILE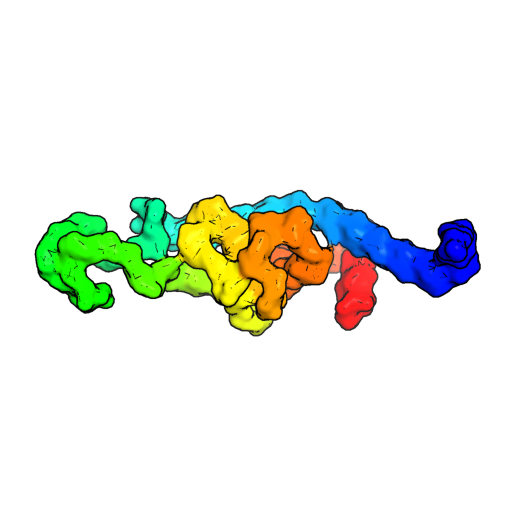 A 1 99 ? -7.883 -5.525 3.930 1.00 89.06 99 ILE A C 1
ATOM 771 O O . ILE A 1 99 ? -7.350 -5.862 2.876 1.00 89.06 99 ILE A O 1
ATOM 775 N N . GLU A 1 100 ? -8.298 -6.421 4.831 1.00 89.69 100 GLU A N 1
ATOM 776 C CA . GLU A 1 100 ? -8.192 -7.873 4.633 1.00 89.69 100 GLU A CA 1
ATOM 777 C C . GLU A 1 100 ? -8.991 -8.353 3.408 1.00 89.69 100 GLU A C 1
ATOM 779 O O . GLU A 1 100 ? -8.512 -9.206 2.662 1.00 89.69 100 GLU A O 1
ATOM 784 N N . SER A 1 101 ? -10.178 -7.791 3.148 1.00 91.56 101 SER A N 1
ATOM 785 C CA . SER A 1 101 ? -11.010 -8.197 2.009 1.00 91.56 101 SER A CA 1
ATOM 786 C C . SER A 1 101 ? -10.400 -7.818 0.660 1.00 91.56 101 SER A C 1
ATOM 788 O O . SER A 1 101 ? -10.534 -8.597 -0.288 1.00 91.56 101 SER A O 1
ATOM 790 N N . TYR A 1 102 ? -9.675 -6.696 0.593 1.00 92.50 102 TYR A N 1
ATOM 791 C CA . TYR A 1 102 ? -8.888 -6.282 -0.573 1.00 92.50 102 TYR A CA 1
ATOM 792 C C . TYR A 1 102 ? -7.596 -7.091 -0.750 1.00 92.50 102 TYR A C 1
ATOM 794 O O . TYR A 1 102 ? -6.997 -7.019 -1.818 1.00 92.50 102 TYR A O 1
ATOM 802 N N . HIS A 1 103 ? -7.153 -7.877 0.234 1.00 92.81 103 HIS A N 1
ATOM 803 C CA . HIS A 1 103 ? -5.917 -8.651 0.119 1.00 92.81 103 HIS A CA 1
ATOM 804 C C . HIS A 1 103 ? -6.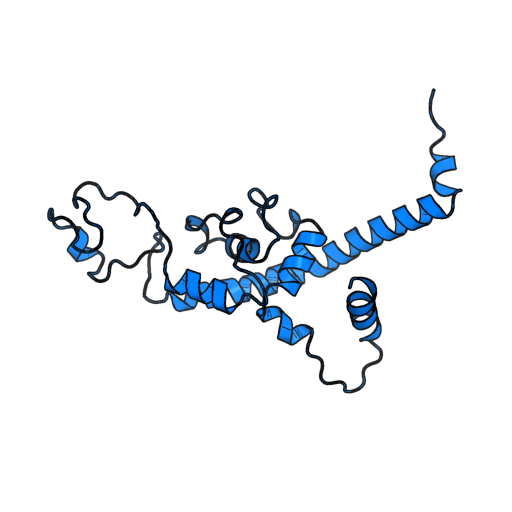121 -9.950 -0.686 1.00 92.81 103 HIS A C 1
ATOM 806 O O . HIS A 1 103 ? -7.128 -10.642 -0.509 1.00 92.81 103 HIS A O 1
ATOM 812 N N . ARG A 1 104 ? -5.177 -10.301 -1.573 1.00 88.00 104 ARG A N 1
ATOM 813 C CA . ARG A 1 104 ? -5.265 -11.464 -2.479 1.00 88.00 104 ARG A CA 1
ATOM 814 C C . ARG A 1 104 ? -4.847 -12.790 -1.835 1.00 88.00 104 ARG A C 1
ATOM 816 O O . ARG A 1 104 ? -5.657 -13.709 -1.815 1.00 88.00 104 ARG A O 1
ATOM 823 N N . TYR A 1 105 ? -3.622 -12.886 -1.308 1.00 76.00 105 TYR A N 1
ATOM 824 C CA . TYR A 1 105 ? -3.037 -14.177 -0.893 1.00 76.00 105 TYR A CA 1
ATOM 825 C C . TYR A 1 105 ? -2.662 -14.268 0.593 1.00 76.00 105 TYR A C 1
ATOM 827 O O . TYR A 1 105 ? -3.075 -15.202 1.275 1.00 76.00 105 TYR A O 1
ATOM 835 N N . SER A 1 106 ? -1.861 -13.323 1.093 1.00 72.25 106 SER A N 1
ATOM 836 C CA . SER A 1 106 ? -1.321 -13.342 2.459 1.00 72.25 106 SER A CA 1
ATOM 837 C C . SER A 1 106 ? -2.130 -12.495 3.443 1.00 72.25 106 SER A C 1
ATOM 839 O O . SER A 1 106 ? -3.108 -11.841 3.092 1.00 72.25 106 SER A O 1
ATOM 841 N N . LEU A 1 107 ? -1.721 -12.515 4.712 1.00 79.50 107 LEU A N 1
ATOM 842 C CA . LEU A 1 107 ? -2.208 -11.535 5.673 1.00 79.50 107 LEU A CA 1
ATOM 843 C C . LEU A 1 107 ? -1.592 -10.163 5.376 1.00 79.50 107 LEU A C 1
ATOM 845 O O . LEU A 1 107 ? -0.431 -10.108 4.960 1.00 79.50 107 LEU A O 1
ATOM 849 N N . PRO A 1 108 ? -2.324 -9.067 5.641 1.00 85.81 108 PRO A N 1
ATOM 850 C CA . PRO A 1 108 ? -1.768 -7.739 5.469 1.00 85.81 108 PRO A CA 1
ATOM 851 C C . PRO A 1 108 ? -0.563 -7.483 6.385 1.00 85.81 108 PRO A C 1
ATOM 853 O O . PRO A 1 108 ? -0.533 -7.911 7.544 1.00 85.81 108 PRO A O 1
ATOM 856 N N . SER A 1 109 ? 0.416 -6.733 5.882 1.00 83.94 109 SER A N 1
ATOM 857 C CA . SER A 1 109 ? 1.654 -6.383 6.588 1.00 83.94 109 SER A CA 1
ATOM 858 C C . SER A 1 109 ? 1.425 -5.301 7.648 1.00 83.94 109 SER A C 1
ATOM 860 O O . SER A 1 109 ? 1.869 -4.160 7.524 1.00 83.94 109 SER A O 1
ATOM 862 N N . TRP A 1 110 ? 0.744 -5.661 8.741 1.00 84.06 110 TRP A N 1
ATOM 863 C CA . TRP A 1 110 ? 0.351 -4.728 9.808 1.00 84.06 110 TRP A CA 1
ATOM 864 C C . TRP A 1 110 ? 1.520 -3.983 10.461 1.00 84.06 110 TRP A C 1
ATOM 866 O O . TRP A 1 110 ? 1.329 -2.889 10.983 1.00 84.06 110 TRP A O 1
ATOM 876 N N . LYS A 1 111 ? 2.727 -4.558 10.435 1.00 81.62 111 LYS A N 1
ATOM 877 C CA . LYS A 1 111 ? 3.932 -3.940 11.007 1.00 81.62 111 LYS A CA 1
ATOM 878 C C . LYS A 1 111 ? 4.414 -2.724 10.218 1.00 81.62 111 LYS A C 1
ATOM 880 O O . LYS A 1 111 ? 5.019 -1.837 10.807 1.00 81.62 111 LYS A O 1
ATOM 885 N N . ASN A 1 112 ? 4.130 -2.672 8.916 1.00 83.69 112 ASN A N 1
ATOM 886 C CA . ASN A 1 112 ? 4.566 -1.571 8.060 1.00 83.69 112 ASN A CA 1
ATOM 887 C C . ASN A 1 112 ? 3.710 -0.316 8.265 1.00 83.69 112 ASN A C 1
ATOM 889 O O . ASN A 1 112 ? 4.148 0.783 7.947 1.00 83.69 112 ASN A O 1
ATOM 893 N N . THR A 1 113 ? 2.493 -0.460 8.791 1.00 84.56 113 THR A N 1
ATOM 894 C CA . THR A 1 113 ? 1.484 0.598 8.766 1.00 84.56 113 THR A CA 1
ATOM 895 C C . THR A 1 113 ? 1.201 1.215 10.134 1.00 84.56 113 THR A C 1
ATOM 897 O O . THR A 1 113 ? 1.173 0.553 11.173 1.00 84.56 113 THR A O 1
ATOM 900 N N . ARG A 1 114 ? 0.923 2.518 10.135 1.00 79.44 114 ARG A N 1
ATOM 901 C CA . ARG A 1 114 ? 0.494 3.288 11.299 1.00 79.44 114 ARG A CA 1
ATOM 902 C C . ARG A 1 114 ? -1.018 3.467 11.238 1.00 79.44 114 ARG A C 1
ATOM 904 O O . ARG A 1 114 ? -1.520 4.426 10.662 1.00 79.44 114 ARG A O 1
ATOM 911 N N . ALA A 1 115 ? -1.746 2.603 11.943 1.00 76.31 115 ALA A N 1
ATOM 912 C CA . ALA A 1 115 ? -3.212 2.624 12.039 1.00 76.31 115 ALA A CA 1
ATOM 913 C C . ALA A 1 115 ? -3.849 4.007 12.276 1.00 76.31 115 ALA A C 1
ATOM 915 O O . ALA A 1 115 ? -4.913 4.312 11.743 1.00 76.31 115 ALA A O 1
ATOM 916 N N . LYS A 1 116 ? -3.191 4.864 13.067 1.00 74.12 116 LYS A N 1
ATOM 917 C CA . LYS A 1 116 ? -3.661 6.228 13.370 1.00 74.12 116 LYS A CA 1
ATOM 918 C C . LYS A 1 116 ? -3.784 7.114 12.126 1.00 74.12 116 LYS A C 1
ATOM 920 O O . LYS A 1 116 ? -4.536 8.080 12.152 1.00 74.12 116 LYS A O 1
ATOM 925 N N . LEU A 1 117 ? -3.045 6.791 11.069 1.00 77.69 117 LEU A N 1
ATOM 926 C CA . LEU A 1 117 ? -2.977 7.550 9.827 1.00 77.69 117 LEU A CA 1
ATOM 927 C C . LEU A 1 117 ? -3.875 6.973 8.725 1.00 77.69 117 LEU A C 1
ATOM 929 O O . LEU A 1 117 ? -3.997 7.593 7.677 1.00 77.69 117 LEU A O 1
ATOM 933 N N . TRP A 1 118 ? -4.566 5.847 8.945 1.00 81.88 118 TRP A N 1
ATOM 934 C CA . TRP A 1 118 ? -5.450 5.256 7.928 1.00 81.88 118 TRP A CA 1
ATOM 935 C C . TRP A 1 118 ? -6.594 6.175 7.498 1.00 81.88 118 TRP A C 1
ATOM 937 O O . TRP A 1 118 ? -7.132 5.998 6.416 1.00 81.88 118 TRP A O 1
ATOM 947 N N . GLY A 1 119 ? -6.990 7.148 8.321 1.00 76.12 119 GLY A N 1
ATOM 948 C CA . GLY A 1 119 ? -8.045 8.100 7.963 1.00 76.12 119 GLY A CA 1
ATOM 949 C C . GLY A 1 119 ? -7.570 9.216 7.033 1.00 76.12 119 GLY A C 1
ATOM 950 O O . GLY A 1 119 ? -8.384 9.793 6.323 1.00 76.12 119 GLY A O 1
ATOM 951 N N . THR A 1 120 ? -6.271 9.519 7.031 1.00 81.62 120 THR A N 1
ATOM 952 C CA . THR A 1 120 ? -5.705 10.707 6.372 1.00 81.62 120 THR A CA 1
ATOM 953 C C . THR A 1 120 ? -4.671 10.380 5.303 1.00 81.62 120 THR A C 1
ATOM 955 O O . THR A 1 120 ? -4.448 11.200 4.421 1.00 81.62 120 THR A O 1
ATOM 958 N N . SER A 1 121 ? -4.047 9.203 5.365 1.00 88.94 121 SER A N 1
ATOM 959 C CA . SER A 1 121 ? -3.031 8.754 4.419 1.00 88.94 121 SER A CA 1
ATOM 960 C C . SER A 1 121 ? -3.466 7.461 3.743 1.00 88.94 121 SER A C 1
ATOM 962 O O . SER A 1 121 ? -3.587 6.409 4.379 1.00 88.94 121 SER A O 1
ATOM 964 N N . HIS A 1 122 ? -3.666 7.537 2.428 1.00 93.81 122 HIS A N 1
ATOM 965 C CA . HIS A 1 122 ? -3.944 6.379 1.582 1.00 93.81 122 HIS A CA 1
ATOM 966 C C . HIS A 1 122 ? -2.748 5.434 1.504 1.00 93.81 122 HIS A C 1
ATOM 968 O O . HIS A 1 122 ? -2.929 4.217 1.474 1.00 93.81 122 HIS A O 1
ATOM 974 N N . TRP A 1 123 ? -1.524 5.966 1.560 1.00 95.94 123 TRP A N 1
ATOM 975 C CA . TRP A 1 123 ? -0.325 5.137 1.493 1.00 95.94 123 TRP A CA 1
ATOM 976 C C . TRP A 1 123 ? -0.132 4.272 2.740 1.00 95.94 123 TRP A C 1
ATOM 978 O O . TRP A 1 123 ? 0.350 3.149 2.652 1.00 95.94 123 TRP A O 1
ATOM 988 N N . GLU A 1 124 ? -0.595 4.722 3.907 1.00 91.44 124 GLU A N 1
ATOM 989 C CA . GLU A 1 124 ? -0.589 3.887 5.114 1.00 91.44 124 GLU A CA 1
ATOM 990 C C . GLU A 1 124 ? -1.495 2.657 4.960 1.00 91.44 124 GLU A C 1
ATOM 992 O O . GLU A 1 124 ? -1.163 1.583 5.462 1.00 91.44 124 GLU A O 1
ATOM 997 N N . VAL A 1 125 ? -2.584 2.759 4.192 1.00 91.81 125 VAL A N 1
ATOM 998 C CA . VAL A 1 125 ? -3.370 1.586 3.781 1.00 91.81 125 VAL A CA 1
ATOM 999 C C . VAL A 1 125 ? -2.608 0.756 2.743 1.00 91.81 125 VAL A C 1
ATOM 1001 O O . VAL A 1 125 ? -2.567 -0.465 2.875 1.00 91.81 125 VAL A O 1
ATOM 1004 N N . ALA A 1 126 ? -1.928 1.378 1.773 1.00 95.94 126 ALA A N 1
ATOM 1005 C CA . ALA A 1 126 ? -1.126 0.659 0.774 1.00 95.94 126 ALA A CA 1
ATOM 1006 C C . ALA A 1 126 ? -0.023 -0.216 1.382 1.00 95.94 126 ALA A C 1
ATOM 1008 O O . ALA A 1 126 ? 0.195 -1.337 0.924 1.00 95.94 126 ALA A O 1
ATOM 1009 N N . LYS A 1 127 ? 0.627 0.246 2.458 1.00 94.62 127 LYS A N 1
ATOM 1010 C CA . LYS A 1 127 ? 1.665 -0.514 3.175 1.00 94.62 127 LYS A CA 1
ATOM 1011 C C . LYS A 1 127 ? 1.208 -1.880 3.669 1.00 94.62 127 LYS A C 1
ATOM 1013 O O . LYS A 1 127 ? 2.034 -2.767 3.868 1.00 94.62 127 LYS A O 1
ATOM 1018 N N . CYS A 1 128 ? -0.098 -2.057 3.848 1.00 92.69 128 CYS A N 1
ATOM 1019 C CA . CYS A 1 128 ? -0.692 -3.332 4.221 1.00 92.69 128 CYS A CA 1
ATOM 1020 C C . CYS A 1 128 ? -0.522 -4.402 3.125 1.00 92.69 128 CYS A C 1
ATOM 1022 O O . CYS A 1 128 ? -0.583 -5.584 3.443 1.00 92.69 128 CYS A O 1
ATOM 1024 N N . PHE A 1 129 ? -0.283 -4.007 1.870 1.00 94.81 129 PHE A N 1
ATOM 1025 C CA . PHE A 1 129 ? -0.074 -4.896 0.719 1.00 94.81 129 PHE A CA 1
ATOM 1026 C C . PHE A 1 129 ? 1.409 -5.057 0.336 1.00 94.81 129 PHE A C 1
ATOM 1028 O O . PHE A 1 129 ? 1.731 -5.789 -0.600 1.00 94.81 129 PHE A O 1
ATOM 1035 N N . LEU A 1 130 ? 2.315 -4.368 1.037 1.00 93.75 130 LEU A N 1
ATOM 1036 C CA . LEU A 1 130 ? 3.758 -4.485 0.826 1.00 93.75 130 LEU A CA 1
ATOM 1037 C C . LEU A 1 130 ? 4.314 -5.767 1.467 1.00 93.75 130 LEU A C 1
ATOM 1039 O O . LEU A 1 130 ? 3.681 -6.314 2.379 1.00 93.75 130 LEU A O 1
ATOM 1043 N N . PRO A 1 131 ? 5.504 -6.231 1.040 1.00 90.62 131 PRO A N 1
ATOM 1044 C CA . PRO A 1 131 ? 6.197 -7.340 1.681 1.00 90.62 131 PRO A CA 1
ATOM 1045 C C . PRO A 1 131 ? 6.389 -7.114 3.189 1.00 90.62 131 PRO A C 1
ATOM 1047 O O . PRO A 1 131 ? 6.402 -5.966 3.654 1.00 90.62 131 PRO A O 1
ATOM 1050 N N . PRO A 1 132 ? 6.524 -8.196 3.973 1.00 77.75 132 PRO A N 1
ATOM 1051 C CA . PRO A 1 132 ? 6.807 -8.077 5.393 1.00 77.75 132 PRO A CA 1
ATOM 1052 C C . PRO A 1 132 ? 8.168 -7.395 5.601 1.00 77.75 132 PRO A C 1
ATOM 1054 O O . PRO A 1 132 ? 9.174 -7.845 5.060 1.00 77.75 132 PRO A O 1
ATOM 1057 N N . ASP A 1 133 ? 8.163 -6.334 6.414 1.00 78.88 133 ASP A N 1
ATOM 1058 C CA . ASP A 1 133 ? 9.322 -5.530 6.826 1.00 78.88 133 ASP A CA 1
ATOM 1059 C C . ASP A 1 133 ? 9.941 -4.635 5.721 1.00 78.88 133 ASP A C 1
ATOM 1061 O O . ASP A 1 133 ? 9.695 -4.797 4.531 1.00 78.88 133 ASP A O 1
ATOM 1065 N N . GLY A 1 134 ? 10.706 -3.612 6.125 1.00 83.50 134 GLY A N 1
ATOM 1066 C CA . GLY A 1 134 ? 11.438 -2.715 5.210 1.00 83.50 134 GLY A CA 1
ATOM 1067 C C . GLY A 1 134 ? 10.673 -1.492 4.678 1.00 83.50 134 GLY A C 1
ATOM 1068 O O . GLY A 1 134 ? 11.290 -0.605 4.099 1.00 83.50 134 GLY A O 1
ATOM 1069 N N . TYR A 1 135 ? 9.363 -1.386 4.929 1.00 91.62 135 TYR A N 1
ATOM 1070 C CA . TYR A 1 135 ? 8.514 -0.318 4.365 1.00 91.62 135 TYR A CA 1
ATOM 1071 C C . TYR A 1 135 ? 7.853 0.602 5.410 1.00 91.62 135 TYR A C 1
ATOM 1073 O O . TYR A 1 135 ? 6.921 1.345 5.096 1.00 91.62 135 TYR A O 1
ATOM 1081 N N . ILE A 1 136 ? 8.319 0.569 6.663 1.00 86.81 136 ILE A N 1
ATOM 1082 C CA . ILE A 1 136 ? 7.738 1.347 7.775 1.00 86.81 136 ILE A CA 1
ATOM 1083 C C . ILE A 1 136 ? 7.828 2.861 7.517 1.00 86.81 136 ILE A C 1
ATOM 1085 O O . ILE A 1 136 ? 6.855 3.585 7.752 1.00 86.81 136 ILE A O 1
ATOM 1089 N N . ASP A 1 137 ? 8.968 3.330 7.007 1.00 90.19 137 ASP A N 1
ATOM 1090 C CA . ASP A 1 137 ? 9.284 4.761 6.873 1.00 90.19 137 ASP A CA 1
ATOM 1091 C C . ASP A 1 137 ? 8.939 5.360 5.503 1.00 90.19 137 ASP A C 1
ATOM 1093 O O . ASP A 1 137 ? 9.031 6.568 5.305 1.00 90.19 137 ASP A O 1
ATOM 1097 N N . VAL A 1 138 ? 8.476 4.534 4.568 1.00 93.25 138 VAL A N 1
ATOM 1098 C CA . VAL A 1 138 ? 8.043 4.958 3.231 1.00 93.25 138 VAL A CA 1
ATOM 1099 C C . VAL A 1 138 ? 6.752 5.765 3.347 1.00 93.25 138 VAL A C 1
ATOM 1101 O O . VAL A 1 138 ? 5.822 5.312 3.998 1.00 93.25 138 VAL A O 1
ATOM 1104 N N . SER A 1 139 ? 6.632 6.943 2.741 1.00 92.75 139 SER A N 1
ATOM 1105 C CA . SER A 1 139 ? 5.427 7.779 2.915 1.00 92.75 139 SER A CA 1
ATOM 1106 C C . SER A 1 139 ? 4.527 7.845 1.682 1.00 92.75 139 SER A C 1
ATOM 1108 O O . SER A 1 139 ? 3.362 8.228 1.788 1.00 92.75 139 SER A O 1
ATOM 1110 N N . SER A 1 140 ? 5.055 7.432 0.531 1.00 95.75 140 SER A N 1
ATOM 1111 C CA . SER A 1 140 ? 4.428 7.589 -0.776 1.00 95.75 140 SER A CA 1
ATOM 1112 C C . SER A 1 140 ? 4.875 6.505 -1.762 1.00 95.75 140 SER A C 1
ATOM 1114 O O . SER A 1 140 ? 5.844 5.775 -1.520 1.00 95.75 140 SER A O 1
ATOM 1116 N N . VAL A 1 141 ? 4.211 6.430 -2.920 1.00 96.12 141 VAL A N 1
ATOM 1117 C CA . VAL A 1 141 ? 4.656 5.578 -4.034 1.00 96.12 141 VAL A CA 1
ATOM 1118 C C . VAL A 1 141 ? 6.037 5.999 -4.558 1.00 96.12 141 VAL A C 1
ATOM 1120 O O . VAL A 1 141 ? 6.818 5.162 -5.012 1.00 96.12 141 VAL A O 1
ATOM 1123 N N . GLN A 1 142 ? 6.383 7.286 -4.456 1.00 95.00 142 GLN A N 1
ATOM 1124 C CA . GLN A 1 142 ? 7.673 7.833 -4.876 1.00 95.00 142 GLN A CA 1
ATOM 1125 C C . GLN A 1 142 ? 8.814 7.290 -4.010 1.00 95.00 142 GLN A C 1
ATOM 1127 O O . GLN A 1 142 ? 9.852 6.911 -4.549 1.00 95.00 142 GLN A O 1
ATOM 1132 N N . ASP A 1 143 ? 8.578 7.144 -2.706 1.00 94.56 143 ASP A N 1
ATOM 1133 C CA . ASP A 1 143 ? 9.550 6.594 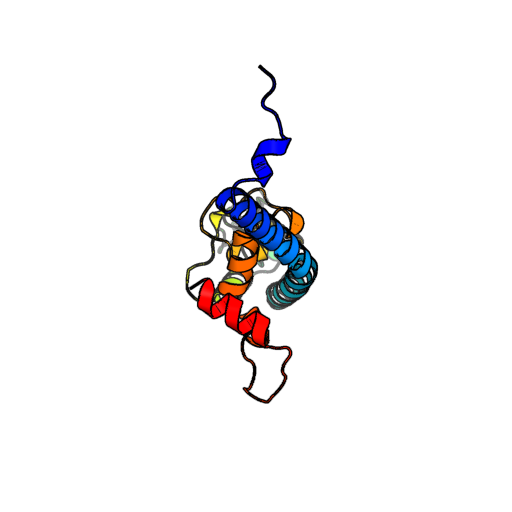-1.749 1.00 94.56 143 ASP A CA 1
ATOM 1134 C C . ASP A 1 143 ? 9.643 5.060 -1.800 1.00 94.56 143 ASP A C 1
ATOM 1136 O O . ASP A 1 143 ? 10.477 4.457 -1.127 1.00 94.56 143 ASP A O 1
ATOM 1140 N N . THR A 1 144 ? 8.752 4.411 -2.554 1.00 95.00 144 THR A N 1
ATOM 1141 C CA . THR A 1 144 ? 8.681 2.952 -2.656 1.00 95.00 144 THR A CA 1
ATOM 1142 C C . THR A 1 144 ? 9.540 2.467 -3.818 1.00 95.00 144 THR A C 1
ATOM 1144 O O . THR A 1 144 ? 9.509 3.035 -4.911 1.00 95.00 144 THR A O 1
ATOM 1147 N N . ASP A 1 145 ? 10.302 1.399 -3.602 1.00 94.12 145 ASP A N 1
ATOM 1148 C CA . ASP A 1 145 ? 11.064 0.747 -4.660 1.00 94.12 145 ASP A CA 1
ATOM 1149 C C . ASP A 1 145 ? 10.149 0.015 -5.661 1.00 94.12 145 ASP A C 1
ATOM 1151 O O . ASP A 1 145 ? 8.957 -0.196 -5.425 1.00 94.12 145 ASP A O 1
ATOM 1155 N N . PHE A 1 146 ? 10.699 -0.382 -6.813 1.00 93.75 146 PHE A N 1
ATOM 1156 C CA . PHE A 1 146 ? 9.919 -1.085 -7.839 1.00 93.75 146 PHE A CA 1
ATOM 1157 C C . PHE A 1 146 ? 9.256 -2.356 -7.285 1.00 93.75 146 PHE A C 1
ATOM 1159 O O . PHE A 1 146 ? 8.085 -2.607 -7.560 1.00 93.75 146 PHE A O 1
ATOM 1166 N N . ASN A 1 147 ? 9.9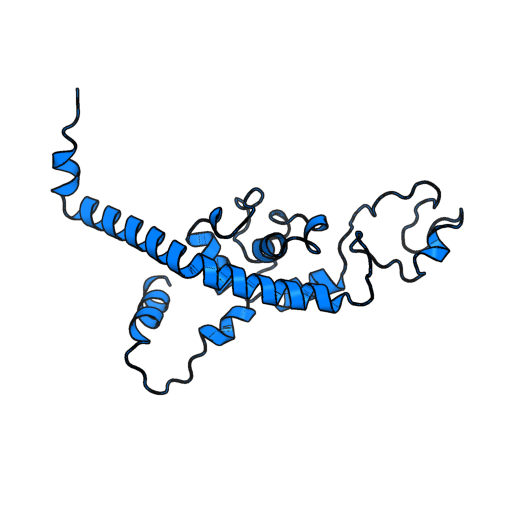71 -3.117 -6.450 1.00 93.12 147 ASN A N 1
ATOM 1167 C CA . ASN A 1 147 ? 9.443 -4.333 -5.841 1.00 93.12 147 ASN A CA 1
ATOM 1168 C C . ASN A 1 147 ? 8.223 -4.058 -4.945 1.00 93.12 147 ASN A C 1
ATOM 1170 O O . ASN A 1 147 ? 7.224 -4.775 -5.024 1.00 93.12 147 ASN A O 1
ATOM 1174 N N . GLY A 1 148 ? 8.258 -2.997 -4.137 1.00 94.38 148 GLY A N 1
ATOM 1175 C CA . GLY A 1 148 ? 7.116 -2.589 -3.328 1.00 94.38 148 GLY A CA 1
ATOM 1176 C C . GLY A 1 148 ? 5.922 -2.168 -4.187 1.00 94.38 148 GLY A C 1
ATOM 1177 O O . GLY A 1 148 ? 4.800 -2.604 -3.934 1.00 94.38 148 GLY A O 1
ATOM 1178 N N . VAL A 1 149 ? 6.154 -1.406 -5.261 1.00 95.81 149 VAL A N 1
ATOM 1179 C CA . VAL A 1 149 ? 5.090 -1.013 -6.204 1.00 95.81 149 VAL A CA 1
ATOM 1180 C C . VAL A 1 149 ? 4.421 -2.238 -6.834 1.00 95.81 149 VAL A C 1
ATOM 1182 O O . VAL A 1 149 ? 3.194 -2.349 -6.818 1.00 95.81 149 VAL A O 1
ATOM 1185 N N . ILE A 1 150 ? 5.211 -3.191 -7.333 1.00 94.81 150 ILE A N 1
ATOM 1186 C CA . ILE A 1 150 ? 4.691 -4.443 -7.897 1.00 94.81 150 ILE A CA 1
ATOM 1187 C C . ILE A 1 150 ? 3.959 -5.269 -6.833 1.00 94.81 150 ILE A C 1
ATOM 1189 O O . ILE A 1 150 ? 2.888 -5.807 -7.102 1.00 94.81 150 ILE A O 1
ATOM 1193 N N . SER A 1 151 ? 4.462 -5.309 -5.600 1.00 94.44 151 SER A N 1
ATOM 1194 C CA . SER A 1 151 ? 3.801 -6.021 -4.502 1.00 94.44 151 SER A CA 1
ATOM 1195 C C . SER A 1 151 ? 2.406 -5.469 -4.204 1.00 94.44 151 SER A C 1
ATOM 1197 O O . SER A 1 151 ? 1.478 -6.251 -4.015 1.00 94.44 151 SER A O 1
ATOM 1199 N N . VAL A 1 152 ? 2.211 -4.144 -4.237 1.00 95.62 152 VAL A N 1
ATOM 1200 C CA . VAL A 1 152 ? 0.874 -3.541 -4.082 1.00 95.62 152 VAL A CA 1
ATOM 1201 C C . VAL A 1 152 ? -0.078 -4.032 -5.177 1.00 95.62 152 VAL A C 1
ATOM 1203 O O . VAL A 1 152 ? -1.194 -4.452 -4.869 1.00 95.62 152 VAL A O 1
ATOM 1206 N N . LEU A 1 153 ? 0.366 -4.045 -6.438 1.00 94.69 153 LEU A N 1
ATOM 1207 C CA . LEU A 1 153 ? -0.426 -4.533 -7.575 1.00 94.69 153 LEU A CA 1
ATOM 1208 C C . LEU A 1 153 ? -0.799 -6.023 -7.441 1.00 94.69 153 LEU A C 1
ATOM 1210 O O . LEU A 1 153 ? -1.901 -6.448 -7.802 1.00 94.69 153 LEU A O 1
ATOM 1214 N N . LEU A 1 154 ? 0.122 -6.830 -6.916 1.00 92.31 154 LEU A N 1
ATOM 1215 C CA . LEU A 1 154 ? -0.033 -8.280 -6.802 1.00 92.31 154 LEU A CA 1
ATOM 1216 C C . LEU A 1 154 ? -0.771 -8.739 -5.541 1.00 92.31 154 LEU A C 1
ATOM 1218 O O . LEU A 1 154 ? -1.350 -9.827 -5.531 1.00 92.31 154 LEU A O 1
ATOM 1222 N N . ASN A 1 155 ? -0.776 -7.934 -4.486 1.00 94.00 155 ASN A N 1
ATOM 1223 C CA . ASN A 1 155 ? -1.431 -8.290 -3.232 1.00 94.00 155 ASN A CA 1
ATOM 1224 C C . ASN A 1 155 ? -2.794 -7.621 -3.060 1.00 94.00 155 ASN A C 1
ATOM 1226 O O . ASN A 1 155 ? -3.588 -8.103 -2.254 1.00 94.00 155 ASN A O 1
ATOM 1230 N N . CYS A 1 156 ? -3.104 -6.563 -3.814 1.00 95.19 156 CYS A N 1
ATOM 1231 C CA . CYS A 1 156 ? -4.394 -5.886 -3.748 1.00 95.19 156 CYS A CA 1
ATOM 1232 C C . CYS A 1 156 ? -5.329 -6.324 -4.891 1.00 95.19 156 CYS A C 1
ATOM 1234 O O . CYS A 1 156 ? -5.088 -6.043 -6.066 1.00 95.19 156 CYS A O 1
ATOM 1236 N N . LYS A 1 157 ? -6.451 -6.956 -4.529 1.00 94.56 157 LYS A N 1
ATOM 1237 C CA . LYS A 1 157 ? -7.517 -7.416 -5.437 1.00 94.56 157 LYS A CA 1
ATOM 1238 C C . LYS A 1 157 ? -8.150 -6.300 -6.258 1.00 94.56 157 LYS A C 1
ATOM 1240 O O . LYS A 1 157 ? -8.676 -6.566 -7.331 1.00 94.56 157 LYS A O 1
ATOM 1245 N N . HIS A 1 158 ? -8.088 -5.049 -5.792 1.00 94.38 158 HIS A N 1
ATOM 1246 C CA . HIS A 1 158 ? -8.550 -3.900 -6.582 1.00 94.38 158 HIS A CA 1
ATOM 1247 C C . HIS A 1 158 ? -7.914 -3.888 -7.972 1.00 94.38 158 HIS A C 1
ATOM 1249 O O . HIS A 1 158 ? -8.573 -3.549 -8.947 1.00 94.38 158 HIS A O 1
ATOM 1255 N N . PHE A 1 159 ? -6.661 -4.335 -8.086 1.00 93.69 159 PHE A N 1
ATOM 1256 C CA . PHE A 1 159 ? -5.967 -4.338 -9.364 1.00 93.69 159 PHE A CA 1
ATOM 1257 C C . PHE A 1 159 ? -6.346 -5.501 -10.293 1.00 93.69 159 PHE A C 1
ATOM 1259 O O . PHE A 1 159 ? -5.978 -5.465 -11.466 1.00 93.69 159 PHE A O 1
ATOM 1266 N N . ASP A 1 160 ? -7.129 -6.490 -9.838 1.00 90.19 160 ASP A N 1
ATOM 1267 C CA . ASP A 1 160 ? -7.605 -7.590 -10.694 1.00 90.19 160 ASP A CA 1
ATOM 1268 C C . ASP A 1 160 ? -8.365 -7.073 -11.919 1.00 90.19 160 ASP A C 1
ATOM 1270 O O . ASP A 1 160 ? -8.249 -7.650 -13.000 1.00 90.19 160 ASP A O 1
ATOM 1274 N N . MET A 1 161 ? -9.079 -5.950 -11.791 1.00 87.12 161 MET A N 1
ATOM 1275 C CA . MET A 1 161 ? -9.820 -5.342 -12.901 1.00 87.12 161 MET A CA 1
ATOM 1276 C C . MET A 1 161 ? -8.927 -4.845 -14.048 1.00 87.12 161 MET A C 1
ATOM 1278 O O . MET A 1 161 ? -9.416 -4.672 -15.159 1.00 87.12 161 MET A O 1
ATOM 1282 N N . PHE A 1 162 ? -7.636 -4.610 -13.791 1.00 87.25 162 PHE A N 1
ATOM 1283 C CA . PHE A 1 162 ? -6.674 -4.158 -14.803 1.00 87.25 162 PHE A CA 1
ATOM 1284 C C . PHE A 1 162 ? -5.856 -5.309 -15.396 1.00 87.25 162 PHE A C 1
ATOM 1286 O O . PHE A 1 162 ? -5.285 -5.158 -16.473 1.00 87.25 162 PHE A O 1
ATOM 1293 N N . PHE A 1 163 ? -5.799 -6.453 -14.711 1.00 79.75 163 PHE A N 1
ATOM 1294 C CA . PHE A 1 163 ? -5.128 -7.661 -15.200 1.00 79.75 163 PHE A CA 1
ATOM 1295 C C . PHE A 1 163 ? -6.092 -8.629 -15.894 1.00 79.75 163 PHE A C 1
ATOM 1297 O O . PHE A 1 163 ? -5.680 -9.411 -16.749 1.00 79.75 163 PHE A O 1
ATOM 1304 N N . SER A 1 164 ? -7.384 -8.543 -15.576 1.00 61.94 164 SER A N 1
ATOM 1305 C CA . SER A 1 164 ? -8.446 -9.333 -16.197 1.00 61.94 164 SER A CA 1
ATOM 1306 C C . SER A 1 164 ? -8.872 -8.696 -17.520 1.00 61.94 164 SER A C 1
ATOM 1308 O O . SER A 1 164 ? -9.915 -8.053 -17.610 1.00 61.94 164 SER A O 1
ATOM 1310 N N . PHE A 1 165 ? -8.066 -8.856 -18.566 1.00 48.47 165 PHE A N 1
ATOM 1311 C CA . PHE A 1 165 ? -8.537 -8.575 -19.920 1.00 48.47 165 PHE A CA 1
ATOM 1312 C C . PHE A 1 165 ? -9.445 -9.722 -20.390 1.00 48.47 165 PHE A C 1
ATOM 1314 O O . PHE A 1 165 ? -9.015 -10.879 -20.371 1.00 48.47 165 PHE A O 1
ATOM 1321 N N . PRO A 1 166 ? -10.667 -9.450 -20.891 1.00 44.97 166 PRO A N 1
ATOM 1322 C CA . PRO A 1 166 ? -11.264 -10.340 -21.870 1.00 44.97 166 PRO A CA 1
ATOM 1323 C C . PRO A 1 166 ? -10.285 -10.408 -23.042 1.00 44.97 166 PRO A C 1
ATOM 1325 O O . PRO A 1 166 ? -9.877 -9.375 -23.575 1.00 44.97 166 PRO A O 1
ATOM 1328 N N . ILE A 1 167 ? -9.883 -11.617 -23.425 1.00 42.06 167 ILE A N 1
ATOM 1329 C CA . ILE A 1 167 ? -9.080 -11.877 -24.621 1.00 42.06 167 ILE A CA 1
ATOM 1330 C C . ILE A 1 167 ? -9.933 -11.478 -25.834 1.00 42.06 167 ILE A C 1
ATOM 1332 O O . ILE A 1 167 ? -10.624 -12.295 -26.430 1.00 42.06 167 ILE A O 1
ATOM 1336 N N . ALA A 1 168 ? -9.944 -10.195 -26.167 1.00 38.84 168 ALA A N 1
ATOM 1337 C CA . ALA A 1 168 ? -10.579 -9.662 -27.358 1.00 38.84 168 ALA A CA 1
ATOM 1338 C C . ALA A 1 168 ? -9.672 -8.568 -27.932 1.00 38.84 168 ALA A C 1
ATOM 1340 O O . ALA A 1 168 ? -9.829 -7.382 -27.668 1.00 38.84 168 ALA A O 1
ATOM 1341 N N . ALA A 1 169 ? -8.679 -9.041 -28.688 1.00 43.59 169 ALA A N 1
ATOM 1342 C CA . ALA A 1 169 ? -8.035 -8.370 -29.814 1.00 43.59 169 ALA A CA 1
ATOM 1343 C C . ALA A 1 169 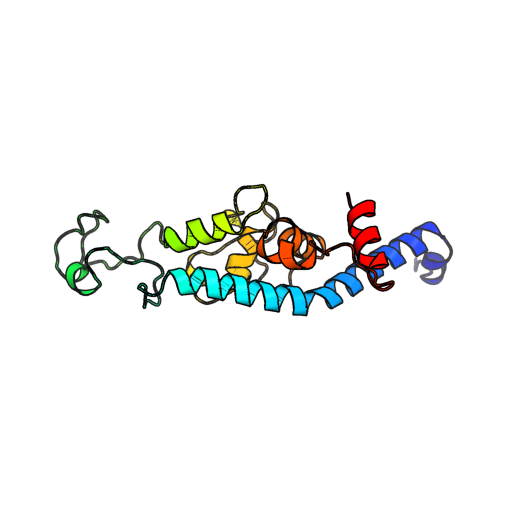? -7.668 -6.880 -29.641 1.00 43.59 169 ALA A C 1
ATOM 1345 O O . ALA A 1 169 ? -8.349 -5.988 -30.138 1.00 43.59 169 ALA A O 1
ATOM 1346 N N . SER A 1 170 ? -6.497 -6.613 -29.058 1.00 39.62 170 SER A N 1
ATOM 1347 C CA . SER A 1 170 ? -5.754 -5.373 -29.309 1.00 39.62 170 SER A CA 1
ATOM 1348 C C . SER A 1 170 ? -4.241 -5.657 -29.290 1.00 39.62 170 SER A C 1
ATOM 1350 O O . SER A 1 170 ? -3.748 -6.210 -28.303 1.00 39.62 170 SER A O 1
ATOM 1352 N N . PRO A 1 171 ? -3.471 -5.287 -30.338 1.00 44.06 171 PRO A N 1
ATOM 1353 C CA . PRO A 1 171 ? -2.023 -5.535 -30.414 1.00 44.06 171 PRO A CA 1
ATOM 1354 C C . PRO A 1 171 ? -1.189 -4.792 -29.357 1.00 44.06 171 PRO A C 1
ATOM 1356 O O . PRO A 1 171 ? 0.008 -5.039 -29.233 1.00 44.06 171 PRO A O 1
ATOM 1359 N N . GLN A 1 172 ? -1.791 -3.879 -28.590 1.00 47.06 172 GLN A N 1
ATOM 1360 C CA . GLN A 1 172 ? -1.092 -3.074 -27.582 1.00 47.06 172 GLN A CA 1
ATOM 1361 C C . GLN A 1 172 ? -0.867 -3.814 -26.250 1.00 47.06 172 GLN A C 1
ATOM 1363 O O . GLN A 1 172 ? -0.109 -3.334 -25.411 1.00 47.06 172 GLN A O 1
ATOM 1368 N N . CYS A 1 173 ? -1.449 -5.005 -26.063 1.00 46.22 173 CYS A N 1
ATOM 1369 C CA . CYS A 1 173 ? -1.379 -5.774 -24.810 1.00 46.22 173 CYS A CA 1
ATOM 1370 C C . CYS A 1 173 ? -0.190 -6.753 -24.702 1.00 46.22 173 CYS A C 1
ATOM 1372 O O . CYS A 1 173 ? -0.095 -7.495 -23.726 1.00 46.22 173 CYS A O 1
ATOM 1374 N N . ILE A 1 174 ? 0.735 -6.777 -25.669 1.00 45.50 174 ILE A N 1
ATOM 1375 C CA . ILE A 1 174 ? 1.861 -7.732 -25.651 1.00 45.50 174 ILE A CA 1
ATOM 1376 C C . ILE A 1 174 ? 2.865 -7.404 -24.527 1.00 45.50 174 ILE A C 1
ATOM 1378 O O . ILE A 1 174 ? 3.436 -8.313 -23.928 1.00 45.50 174 ILE A O 1
ATOM 1382 N N . LEU A 1 175 ? 3.036 -6.126 -24.163 1.00 44.22 175 LEU A N 1
ATOM 1383 C CA . LEU A 1 175 ? 3.978 -5.721 -23.107 1.00 44.22 175 LEU A CA 1
ATOM 1384 C C . LEU A 1 175 ? 3.549 -6.181 -21.704 1.00 44.22 175 LEU A C 1
ATOM 1386 O O . LEU A 1 175 ? 4.398 -6.528 -20.886 1.00 44.22 175 LEU A O 1
ATOM 1390 N N . THR A 1 176 ? 2.244 -6.252 -21.433 1.00 48.41 176 THR A N 1
ATOM 1391 C CA . THR A 1 176 ? 1.706 -6.716 -20.146 1.00 48.41 176 THR A CA 1
ATOM 1392 C C . THR A 1 176 ? 1.844 -8.229 -19.981 1.00 48.41 176 THR A C 1
ATOM 1394 O O . THR A 1 176 ? 2.172 -8.696 -18.893 1.00 48.41 176 THR A O 1
ATOM 1397 N N . GLN A 1 177 ? 1.674 -9.001 -21.060 1.00 41.34 177 GLN A N 1
ATOM 1398 C CA . GLN A 1 177 ? 1.829 -10.458 -21.022 1.00 41.34 177 GLN A CA 1
ATOM 1399 C C . GLN A 1 177 ? 3.292 -10.888 -20.834 1.00 41.34 177 GLN A C 1
ATOM 1401 O O . GLN A 1 177 ? 3.561 -11.872 -20.148 1.00 41.34 177 GLN A O 1
ATOM 1406 N N . VAL A 1 178 ? 4.245 -10.138 -21.403 1.00 47.53 178 VAL A N 1
ATOM 1407 C CA . VAL A 1 178 ? 5.681 -10.406 -21.222 1.00 47.53 178 VAL A CA 1
ATOM 1408 C C . VAL A 1 178 ? 6.102 -10.154 -19.773 1.00 47.53 178 VAL A C 1
ATOM 1410 O O . VAL A 1 178 ? 6.810 -10.976 -19.207 1.00 47.53 178 VAL A O 1
ATOM 1413 N N . LEU A 1 179 ? 5.627 -9.085 -19.128 1.00 46.66 179 LEU A N 1
ATOM 1414 C CA . LEU A 1 179 ? 5.985 -8.806 -17.732 1.00 46.66 179 LEU A CA 1
ATOM 1415 C C . LEU A 1 179 ? 5.418 -9.838 -16.747 1.00 46.66 179 LEU A C 1
ATOM 1417 O O . LEU A 1 179 ? 6.105 -10.194 -15.797 1.00 46.66 179 LEU A O 1
ATOM 1421 N N . ILE A 1 180 ? 4.208 -10.355 -16.986 1.00 53.47 180 ILE A N 1
ATOM 1422 C CA . ILE A 1 180 ? 3.604 -11.385 -16.125 1.00 53.47 180 ILE A CA 1
ATOM 1423 C C . ILE A 1 180 ? 4.293 -12.746 -16.311 1.00 53.47 180 ILE A C 1
ATOM 1425 O O . ILE A 1 180 ? 4.525 -13.434 -15.325 1.00 53.47 180 ILE A O 1
ATOM 1429 N N . ASN A 1 181 ? 4.665 -13.114 -17.541 1.00 42.59 181 ASN A N 1
ATOM 1430 C CA . ASN A 1 181 ? 5.255 -14.428 -17.833 1.00 42.59 181 ASN A CA 1
ATOM 1431 C C . ASN A 1 181 ? 6.786 -14.501 -17.660 1.00 42.59 181 ASN A C 1
ATOM 1433 O O . ASN A 1 181 ? 7.330 -15.597 -17.700 1.00 42.59 181 ASN A O 1
ATOM 1437 N N . TYR A 1 182 ? 7.497 -13.371 -17.545 1.00 41.12 182 TYR A N 1
ATOM 1438 C CA . TYR A 1 182 ? 8.959 -13.362 -17.351 1.00 41.12 182 TYR A CA 1
ATOM 1439 C C . TYR A 1 182 ? 9.401 -12.979 -15.935 1.00 41.12 182 TYR A C 1
ATOM 1441 O O . TYR A 1 182 ? 10.570 -13.171 -15.603 1.00 41.12 182 TYR A O 1
ATOM 1449 N N . LEU A 1 183 ? 8.507 -12.429 -15.107 1.00 46.00 183 LEU A N 1
ATOM 1450 C CA . LEU A 1 183 ? 8.795 -12.115 -13.702 1.00 46.00 183 LEU A CA 1
ATOM 1451 C C . LEU A 1 183 ? 8.256 -13.176 -12.723 1.00 46.00 183 LEU A C 1
ATOM 1453 O O . LEU A 1 183 ? 8.490 -13.036 -11.523 1.00 46.00 183 LEU A O 1
ATOM 1457 N N . PHE A 1 184 ? 7.590 -14.226 -13.226 1.00 43.28 184 PHE A N 1
ATOM 1458 C CA . PHE A 1 184 ? 7.103 -15.384 -12.467 1.00 43.28 184 PHE A CA 1
ATOM 1459 C C . PHE A 1 184 ? 7.406 -16.695 -13.187 1.00 43.28 184 PHE A C 1
ATOM 1461 O O . PHE A 1 184 ? 7.085 -16.784 -14.392 1.00 43.28 184 PHE A O 1
#

Organism: Dreissena polymorpha (NCBI:txid45954)

Radius of gyration: 22.61 Å; chains: 1; bounding box: 67×28×66 Å

Sequence (184 aa):
MSANINNVFTDKETSNWFKASIALIVTKQGLEKFVDTEVQKVHAAVVASCGQCYTENLLPCPQGKWKCQNTKPCKFHKLPAFKHRPCPVGVCDKVKKNIESYHRYSLPSWKNTRAKLWGTSHWEVAKCFLPPDGYIDVSSVQDTDFNGVISVLLNCKHFDMFFSFPIAASPQCILTQVLINYLF

Secondary structure (DSSP, 8-state):
----GGGTTSSHHHHHHHHHHHHHHHHHHHHHHHHHHHHHHHHHHHHHTTTT--SSSS---TT-TTGGGSSSPPTTT-S-TTS-PPPTT---HHHHHHHHHHBSSS---TTT--GG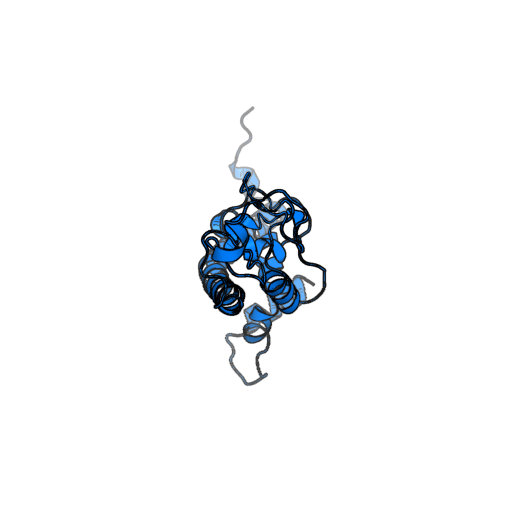GTTT-HHHHHGGGSPSSS-SS--SSTTS-HHHHHHHHHHBGGGHHHH---S---GGGHHHHHHHHH--

pLDDT: mean 71.2, std 22.51, range [34.62, 97.38]

Foldseek 3Di:
DDDDPVVQCVDPVSVVVVVVVVVLVVVLVVCFVVLQVLLVVLLCVLQVLVVVDPDLFQDDDVVDPVVLCDQDQRPVQNDGSVPPDRRPDGHNVSSLVSLQVQFDDDFFQLVQADRSCSNPASVSSLNRQFPHDDRNPPRGSVSDGSNRSVSSCVTTNSNVVVVDDPPDDDPVCPVVVCCVVVVD